Protein AF-0000000070388409 (afdb_homodimer)

Solvent-accessible surface area (backbone atoms only — not comparable to full-atom values): 14106 Å² total; per-residue (Å²): 81,29,22,35,36,37,42,38,28,17,45,63,49,96,87,46,61,57,47,50,51,48,51,53,49,52,53,49,48,57,32,47,74,70,74,23,45,79,76,45,75,42,42,68,38,73,64,35,64,47,76,56,76,42,76,43,96,93,39,77,40,56,50,20,26,32,33,37,38,29,33,29,37,50,66,70,56,50,51,48,47,51,52,52,51,70,68,35,86,43,47,64,49,72,50,71,45,61,76,37,74,42,54,83,61,68,73,60,79,66,58,54,72,64,68,62,70,73,60,73,65,78,74,80,78,122,81,29,23,34,37,38,40,38,29,18,46,62,50,96,86,48,61,59,46,52,51,48,52,53,48,52,52,50,48,57,34,47,76,71,74,23,46,80,75,45,72,42,45,67,38,73,63,35,65,47,76,55,76,43,76,43,96,93,38,78,39,58,49,20,27,33,34,37,39,31,33,28,38,49,64,70,56,50,52,49,48,52,51,52,51,70,70,35,87,44,47,64,49,74,50,70,45,59,74,37,75,41,55,84,61,68,75,60,76,66,59,55,72,65,71,62,61,75,72,64,59,67,76,76,78,123

pLDDT: mean 85.62, std 23.2, range [22.22, 98.75]

Secondary structure (DSSP, 8-state):
--EEEEEEEEPP-SS-SHHHHHHHHHHHHHHHHTT-EEEEEEEEEEEEEEEEEEEETTEEEEEEEEEEEEEE--HHHHHHHHHHHHH-TTEEEEEEEEEESSGGGGGS-------GGGS-------/--EEEEEEEEPP-SS-SHHHHHHHHHHHHHHHHTT-EEEEEEEEEEEEEEEEEEEETTEEEEEEEEEEEEEE--HHHHHHHHHHHHH-TTEEEEEEEEEESSGGGGGS-------THHHH------

Structure (mmCIF, N/CA/C/O backbone):
data_AF-0000000070388409-model_v1
#
loop_
_entity.id
_entity.type
_entity.pdbx_description
1 polymer 'Ribosomal protein S6'
#
loop_
_atom_site.group_PDB
_atom_site.id
_atom_site.type_symbol
_atom_site.label_atom_id
_atom_site.label_alt_id
_atom_site.label_comp_id
_atom_site.label_asym_id
_atom_site.label_entity_id
_atom_site.label_seq_id
_atom_site.pdbx_PDB_ins_code
_atom_site.Cartn_x
_atom_site.Cartn_y
_atom_site.Cartn_z
_atom_site.occupancy
_atom_site.B_iso_or_equiv
_atom_site.auth_seq_id
_atom_site.auth_comp_id
_atom_site.auth_asym_id
_atom_site.auth_atom_id
_atom_site.pdbx_PDB_model_num
ATOM 1 N N . MET A 1 1 ? -19.547 -7.16 -7.043 1 92.94 1 MET A N 1
ATOM 2 C CA . MET A 1 1 ? -18.312 -7.523 -6.363 1 92.94 1 MET A CA 1
ATOM 3 C C . MET A 1 1 ? -17.375 -6.324 -6.27 1 92.94 1 MET A C 1
ATOM 5 O O . MET A 1 1 ? -17.156 -5.617 -7.254 1 92.94 1 MET A O 1
ATOM 9 N N . PRO A 1 2 ? -16.781 -6.113 -5.113 1 96.25 2 PRO A N 1
ATOM 10 C CA . PRO A 1 2 ? -15.914 -4.945 -4.98 1 96.25 2 PRO A CA 1
ATOM 11 C C . PRO A 1 2 ? -14.625 -5.078 -5.781 1 96.25 2 PRO A C 1
ATOM 13 O O . PRO A 1 2 ? -14.203 -6.191 -6.098 1 96.25 2 PRO A O 1
ATOM 16 N N . LEU A 1 3 ? -14.133 -3.955 -6.18 1 96.75 3 LEU A N 1
ATOM 17 C CA . LEU A 1 3 ? -12.852 -3.875 -6.867 1 96.75 3 LEU A CA 1
ATOM 18 C C . LEU A 1 3 ? -11.719 -3.627 -5.879 1 96.75 3 LEU A C 1
ATOM 20 O O . LEU A 1 3 ? -11.758 -2.664 -5.109 1 96.75 3 LEU A O 1
ATOM 24 N N . TYR A 1 4 ? -10.688 -4.512 -5.918 1 97.38 4 TYR A N 1
ATOM 25 C CA . TYR A 1 4 ? -9.539 -4.414 -5.023 1 97.38 4 TYR A CA 1
ATOM 26 C C . TYR A 1 4 ? -8.242 -4.258 -5.816 1 97.38 4 TYR A C 1
ATOM 28 O O . TYR A 1 4 ? -8.156 -4.688 -6.969 1 97.38 4 TYR A O 1
ATOM 36 N N . GLU A 1 5 ? -7.293 -3.662 -5.152 1 97.19 5 GLU A N 1
ATOM 37 C CA . GLU A 1 5 ? -5.918 -3.602 -5.648 1 97.19 5 GLU A CA 1
ATOM 38 C C . GLU A 1 5 ? -4.934 -4.137 -4.613 1 97.19 5 GLU A C 1
ATOM 40 O O . GLU A 1 5 ? -4.848 -3.613 -3.5 1 97.19 5 GLU A O 1
ATOM 45 N N . LEU A 1 6 ? -4.238 -5.145 -5.039 1 98.38 6 LEU A N 1
ATOM 46 C CA . LEU A 1 6 ? -3.215 -5.777 -4.215 1 98.38 6 LEU A CA 1
ATOM 47 C C . LEU A 1 6 ? -1.831 -5.234 -4.559 1 98.38 6 LEU A C 1
ATOM 49 O O . LEU A 1 6 ? -1.456 -5.172 -5.73 1 98.38 6 LEU A O 1
ATOM 53 N N . PHE A 1 7 ? -1.127 -4.766 -3.576 1 97.56 7 PHE A N 1
ATOM 54 C CA . PHE A 1 7 ? 0.31 -4.527 -3.637 1 97.56 7 PHE A CA 1
ATOM 55 C C . PHE A 1 7 ? 1.07 -5.594 -2.857 1 97.56 7 PHE A C 1
ATOM 57 O O . PHE A 1 7 ? 0.765 -5.855 -1.692 1 97.56 7 PHE A O 1
ATOM 64 N N . CYS A 1 8 ? 2.025 -6.215 -3.543 1 98.75 8 CYS A N 1
ATOM 65 C CA . CYS A 1 8 ? 2.676 -7.352 -2.904 1 98.75 8 CYS A CA 1
ATOM 66 C C . CYS A 1 8 ? 4.168 -7.375 -3.221 1 98.75 8 CYS A C 1
ATOM 68 O O . CYS A 1 8 ? 4.578 -6.992 -4.316 1 98.75 8 CYS A O 1
ATOM 70 N N . ILE A 1 9 ? 4.945 -7.77 -2.25 1 98.56 9 ILE A N 1
ATOM 71 C CA . ILE A 1 9 ? 6.383 -7.961 -2.381 1 98.56 9 ILE A CA 1
ATOM 72 C C . ILE A 1 9 ? 6.734 -9.43 -2.156 1 98.56 9 ILE A C 1
ATOM 74 O O . ILE A 1 9 ? 6.441 -9.984 -1.097 1 98.56 9 ILE A O 1
ATOM 78 N N . ALA A 1 10 ? 7.328 -10.023 -3.178 1 98.75 10 ALA A N 1
ATOM 79 C CA . ALA A 1 10 ? 7.77 -11.422 -3.107 1 98.75 10 ALA A CA 1
ATOM 80 C C . ALA A 1 10 ? 9.258 -11.508 -2.787 1 98.75 10 ALA A C 1
ATOM 82 O O . ALA A 1 10 ? 10.031 -10.625 -3.162 1 98.75 10 ALA A O 1
ATOM 83 N N . VAL A 1 11 ? 9.594 -12.602 -2.117 1 98.56 11 VAL A N 1
ATOM 84 C CA . VAL A 1 11 ? 11.008 -12.906 -1.925 1 98.56 11 VAL A CA 1
ATOM 85 C C . VAL A 1 11 ? 11.695 -13.055 -3.281 1 98.56 11 VAL A C 1
ATOM 87 O O . VAL A 1 11 ? 11.227 -13.812 -4.137 1 98.56 11 VAL A O 1
ATOM 90 N N . HIS A 1 12 ? 12.797 -12.352 -3.424 1 97.88 12 HIS A N 1
ATOM 91 C CA . HIS A 1 12 ? 13.523 -12.406 -4.688 1 97.88 12 HIS A CA 1
ATOM 92 C C . HIS A 1 12 ? 14.32 -13.695 -4.812 1 97.88 12 HIS A C 1
ATOM 94 O O . HIS A 1 12 ? 15.016 -14.094 -3.875 1 97.88 12 HIS A O 1
ATOM 100 N N . ASN A 1 13 ? 14.117 -14.312 -5.852 1 96.31 13 ASN A N 1
ATOM 101 C CA . ASN A 1 13 ? 14.953 -15.445 -6.258 1 96.31 13 ASN A CA 1
ATOM 102 C C . ASN A 1 13 ? 15.852 -15.078 -7.434 1 96.31 13 ASN A C 1
ATOM 104 O O . ASN A 1 13 ? 15.367 -14.797 -8.531 1 96.31 13 ASN A O 1
ATOM 108 N N . PRO A 1 14 ? 17.172 -15.117 -7.273 1 94.38 14 PRO A N 1
ATOM 109 C CA . PRO A 1 14 ? 18.078 -14.656 -8.312 1 94.38 14 PRO A CA 1
ATOM 110 C C . PRO A 1 14 ? 18.094 -15.562 -9.539 1 94.38 14 PRO A C 1
ATOM 112 O O . PRO A 1 14 ? 18.516 -15.148 -10.617 1 94.38 14 PRO A O 1
ATOM 115 N N . VAL A 1 15 ? 17.609 -16.766 -9.445 1 93.75 15 VAL A N 1
ATOM 116 C CA . VAL A 1 15 ? 17.766 -17.734 -10.523 1 93.75 15 VAL A CA 1
ATOM 117 C C . VAL A 1 15 ? 16.469 -17.812 -11.344 1 93.75 15 VAL A C 1
ATOM 119 O O . VAL A 1 15 ? 16.5 -18.109 -12.539 1 93.75 15 VAL A O 1
ATOM 122 N N . SER A 1 16 ? 15.32 -17.5 -10.68 1 90.62 16 SER A N 1
ATOM 123 C CA . SER A 1 16 ? 14.055 -17.656 -11.391 1 90.62 16 SER A CA 1
ATOM 124 C C . SER A 1 16 ? 12.984 -16.734 -10.797 1 90.62 16 SER A C 1
ATOM 126 O O . SER A 1 16 ? 13.156 -16.188 -9.711 1 90.62 16 SER A O 1
ATOM 128 N N . SER A 1 17 ? 11.953 -16.609 -11.492 1 92.88 17 SER A N 1
ATOM 129 C CA . SER A 1 17 ? 10.812 -15.836 -11.023 1 92.88 17 SER A CA 1
ATOM 130 C C . SER A 1 17 ? 9.766 -16.719 -10.367 1 92.88 17 SER A C 1
ATOM 132 O O . SER A 1 17 ? 8.57 -16.391 -10.367 1 92.88 17 SER A O 1
ATOM 134 N N . VAL A 1 18 ? 10.164 -17.781 -9.914 1 94.69 18 VAL A N 1
ATOM 135 C CA . VAL A 1 18 ? 9.258 -18.812 -9.43 1 94.69 18 VAL A CA 1
ATOM 136 C C . VAL A 1 18 ? 8.398 -18.266 -8.297 1 94.69 18 VAL A C 1
ATOM 138 O O . VAL A 1 18 ? 7.199 -18.531 -8.227 1 94.69 18 VAL A O 1
ATOM 141 N N . ASN A 1 19 ? 8.984 -17.562 -7.32 1 96.25 19 ASN A N 1
ATOM 142 C CA . ASN A 1 19 ? 8.25 -17.016 -6.184 1 96.25 19 ASN A CA 1
ATOM 143 C C . ASN A 1 19 ? 7.148 -16.062 -6.629 1 96.25 19 ASN A C 1
ATOM 145 O O . ASN A 1 19 ? 5.98 -16.234 -6.273 1 96.25 19 ASN A O 1
ATOM 149 N N . LEU A 1 20 ? 7.531 -15.039 -7.438 1 96.88 20 LEU A N 1
ATOM 150 C CA . LEU A 1 20 ? 6.594 -14.047 -7.945 1 96.88 20 LEU A CA 1
ATOM 151 C C . LEU A 1 20 ? 5.48 -14.711 -8.75 1 96.88 20 LEU A C 1
ATOM 153 O O . LEU A 1 20 ? 4.297 -14.461 -8.5 1 96.88 20 LEU A O 1
ATOM 157 N N . ARG A 1 21 ? 5.875 -15.602 -9.648 1 96.94 21 ARG A N 1
ATOM 158 C CA . ARG A 1 21 ? 4.902 -16.281 -10.492 1 96.94 21 ARG A CA 1
ATOM 159 C C . ARG A 1 21 ? 3.969 -17.156 -9.656 1 96.94 21 ARG A C 1
ATOM 161 O O . ARG A 1 21 ? 2.771 -17.234 -9.938 1 96.94 21 ARG A O 1
ATOM 168 N N . GLY A 1 22 ? 4.547 -17.781 -8.734 1 98 22 GLY A N 1
ATOM 169 C CA . GLY A 1 22 ? 3.742 -18.625 -7.859 1 98 22 GLY A CA 1
ATOM 170 C C . GLY A 1 22 ? 2.654 -17.859 -7.129 1 98 22 GLY A C 1
ATOM 171 O O . GLY A 1 22 ? 1.498 -18.281 -7.102 1 98 22 GLY A O 1
ATOM 172 N N . ILE A 1 23 ? 2.971 -16.75 -6.559 1 98.5 23 ILE A N 1
ATOM 173 C CA . ILE A 1 23 ? 2.025 -15.914 -5.816 1 98.5 23 ILE A CA 1
ATOM 174 C C . ILE A 1 23 ? 0.931 -15.414 -6.754 1 98.5 23 ILE A C 1
ATOM 176 O O . ILE A 1 23 ? -0.258 -15.508 -6.438 1 98.5 23 ILE A O 1
ATOM 180 N N . VAL A 1 24 ? 1.359 -14.906 -7.883 1 98.25 24 VAL A N 1
ATOM 181 C CA . VAL A 1 24 ? 0.421 -14.375 -8.867 1 98.25 24 VAL A CA 1
ATOM 182 C C . VAL A 1 24 ? -0.564 -15.461 -9.281 1 98.25 24 VAL A C 1
ATOM 184 O O . VAL A 1 24 ? -1.772 -15.227 -9.352 1 98.25 24 VAL A O 1
ATOM 187 N N . ASN A 1 25 ? 0.005 -16.641 -9.523 1 97.94 25 ASN A N 1
ATOM 188 C CA . ASN A 1 25 ? -0.827 -17.75 -9.969 1 97.94 25 ASN A CA 1
ATOM 189 C C . ASN A 1 25 ? -1.82 -18.188 -8.891 1 97.94 25 ASN A C 1
ATOM 191 O O . ASN A 1 25 ? -2.99 -18.438 -9.188 1 97.94 25 ASN A O 1
ATOM 195 N N . ILE A 1 26 ? -1.381 -18.219 -7.707 1 98.38 26 ILE A N 1
ATOM 196 C CA . ILE A 1 26 ? -2.232 -18.672 -6.617 1 98.38 26 ILE A CA 1
ATOM 197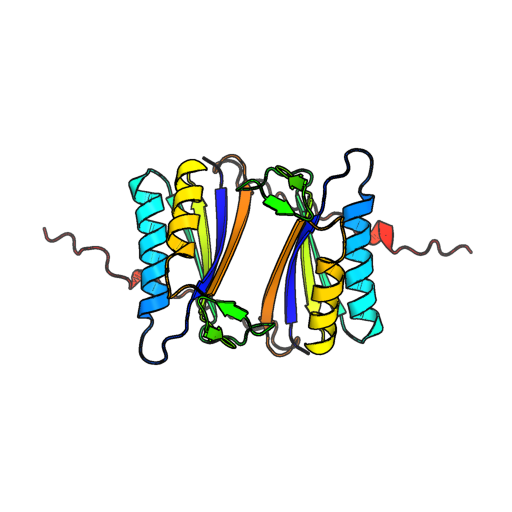 C C . ILE A 1 26 ? -3.373 -17.688 -6.395 1 98.38 26 ILE A C 1
ATOM 199 O O . ILE A 1 26 ? -4.535 -18.078 -6.285 1 98.38 26 ILE A O 1
ATOM 203 N N . VAL A 1 27 ? -3.105 -16.406 -6.344 1 98.62 27 VAL A N 1
ATOM 204 C CA . VAL A 1 27 ? -4.129 -15.383 -6.129 1 98.62 27 VAL A CA 1
ATOM 205 C C . VAL A 1 27 ? -5.094 -15.359 -7.312 1 98.62 27 VAL A C 1
ATOM 207 O O . VAL A 1 27 ? -6.312 -15.344 -7.129 1 98.62 27 VAL A O 1
ATOM 210 N N . SER A 1 28 ? -4.52 -15.453 -8.508 1 98.56 28 SER A N 1
ATOM 211 C CA . SER A 1 28 ? -5.352 -15.438 -9.711 1 98.56 28 SER A CA 1
ATOM 212 C C . SER A 1 28 ? -6.309 -16.625 -9.727 1 98.56 28 SER A C 1
ATOM 214 O O . SER A 1 28 ? -7.484 -16.484 -10.07 1 98.56 28 SER A O 1
ATOM 216 N N . THR A 1 29 ? -5.777 -17.734 -9.445 1 98.44 29 THR A N 1
ATOM 217 C CA . THR A 1 29 ? -6.582 -18.953 -9.43 1 98.44 29 THR A CA 1
ATOM 218 C C . THR A 1 29 ? -7.715 -18.828 -8.414 1 98.44 29 THR A C 1
ATOM 220 O O . THR A 1 29 ? -8.859 -19.172 -8.719 1 98.44 29 THR A O 1
ATOM 223 N N . GLN A 1 30 ? -7.395 -18.344 -7.199 1 98.5 30 GLN A N 1
ATOM 224 C CA . GLN A 1 30 ? -8.414 -18.188 -6.168 1 98.5 30 GLN A CA 1
ATOM 225 C C . GLN A 1 30 ? -9.5 -17.219 -6.621 1 98.5 30 GLN A C 1
ATOM 227 O O . GLN A 1 30 ? -10.688 -17.453 -6.379 1 98.5 30 GLN A O 1
ATOM 232 N N . VAL A 1 31 ? -9.141 -16.141 -7.27 1 98.31 31 VAL A N 1
ATOM 233 C CA . VAL A 1 31 ? -10.086 -15.156 -7.777 1 98.31 31 VAL A CA 1
ATOM 234 C C . VAL A 1 31 ? -10.969 -15.789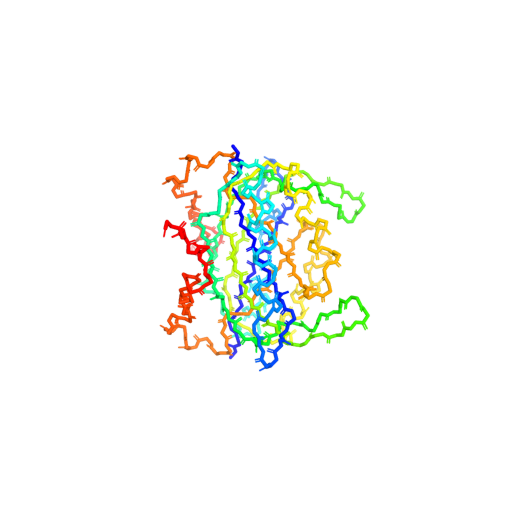 -8.844 1 98.31 31 VAL A C 1
ATOM 236 O O . VAL A 1 31 ? -12.203 -15.727 -8.766 1 98.31 31 VAL A O 1
ATOM 239 N N . HIS A 1 32 ? -10.375 -16.5 -9.766 1 97.88 32 HIS A N 1
ATOM 240 C CA . HIS A 1 32 ? -11.078 -17.062 -10.914 1 97.88 32 HIS A CA 1
ATOM 241 C C . HIS A 1 32 ? -12 -18.203 -10.484 1 97.88 32 HIS A C 1
ATOM 243 O O . HIS A 1 32 ? -13.141 -18.281 -10.938 1 97.88 32 HIS A O 1
ATOM 249 N N . GLN A 1 33 ? -11.531 -18.969 -9.617 1 97.75 33 GLN A N 1
ATOM 250 C CA . GLN A 1 33 ? -12.281 -20.156 -9.203 1 97.75 33 GLN A CA 1
ATOM 251 C C . GLN A 1 33 ? -13.555 -19.766 -8.453 1 97.75 33 GLN A C 1
ATOM 253 O O . GLN A 1 33 ? -14.469 -20.578 -8.305 1 97.75 33 GLN A O 1
ATOM 258 N N . THR A 1 34 ? -13.625 -18.594 -7.984 1 96.81 34 THR A N 1
ATOM 259 C CA . THR A 1 34 ? -14.781 -18.188 -7.188 1 96.81 34 THR A CA 1
ATOM 260 C C . THR A 1 34 ? -15.602 -17.141 -7.926 1 96.81 34 THR A C 1
ATOM 262 O O . THR A 1 34 ? -16.391 -16.422 -7.309 1 96.81 34 THR A O 1
ATOM 265 N N . GLY A 1 35 ? -15.352 -16.984 -9.234 1 96.19 35 GLY A N 1
ATOM 266 C CA . GLY A 1 35 ? -16.172 -16.156 -10.094 1 96.19 35 GLY A CA 1
ATOM 267 C C . GLY A 1 35 ? -15.68 -14.727 -10.203 1 96.19 35 GLY A C 1
ATOM 268 O O . GLY A 1 35 ? -16.328 -13.883 -10.812 1 96.19 35 GLY A O 1
ATOM 269 N N . GLY A 1 36 ? -14.57 -14.43 -9.555 1 97.56 36 GLY A N 1
ATOM 270 C CA . GLY A 1 36 ? -13.961 -13.117 -9.688 1 97.56 36 GLY A CA 1
ATOM 271 C C . GLY A 1 36 ? -13.195 -12.945 -10.992 1 97.56 36 GLY A C 1
ATOM 272 O O . GLY A 1 36 ? -13.117 -13.875 -11.797 1 97.56 36 GLY A O 1
ATOM 273 N N . VAL A 1 37 ? -12.711 -11.688 -11.211 1 97.81 37 VAL A N 1
ATOM 274 C CA . VAL A 1 37 ? -12 -11.375 -12.445 1 97.81 37 VAL A CA 1
ATOM 275 C C . VAL A 1 37 ? -10.742 -10.57 -12.125 1 97.81 37 VAL A C 1
ATOM 277 O O . VAL A 1 37 ? -10.805 -9.562 -11.414 1 97.81 37 VAL A O 1
ATOM 280 N N . VAL A 1 38 ? -9.648 -11.062 -12.617 1 97.94 38 VAL A N 1
ATOM 281 C CA . VAL A 1 38 ? -8.422 -10.273 -12.57 1 97.94 38 VAL A CA 1
ATOM 282 C C . VAL A 1 38 ? -8.422 -9.258 -13.711 1 97.94 38 VAL A C 1
ATOM 284 O O . VAL A 1 38 ? -8.57 -9.625 -14.883 1 97.94 38 VAL A O 1
ATOM 287 N N . ARG A 1 39 ? -8.234 -8.031 -13.398 1 97.06 39 ARG A N 1
ATOM 288 C CA . ARG A 1 39 ? -8.406 -6.961 -14.375 1 97.06 39 ARG A CA 1
ATOM 289 C C . ARG A 1 39 ? -7.062 -6.395 -14.812 1 97.06 39 ARG A C 1
ATOM 291 O O . ARG A 1 39 ? -6.926 -5.898 -15.938 1 97.06 39 ARG A O 1
ATOM 298 N N . ASP A 1 40 ? -6.1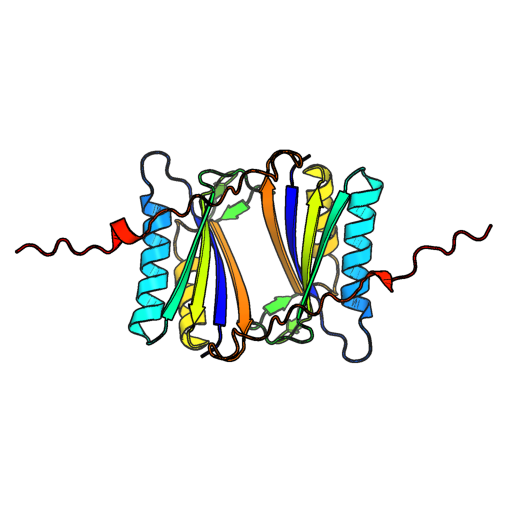29 -6.43 -13.867 1 96.94 40 ASP A N 1
ATOM 299 C CA . ASP A 1 40 ? -4.812 -5.879 -14.18 1 96.94 40 ASP A CA 1
ATOM 300 C C . ASP A 1 40 ? -3.725 -6.562 -13.359 1 96.94 40 ASP A C 1
ATOM 302 O O . ASP A 1 40 ? -3.98 -7.035 -12.25 1 96.94 40 ASP A O 1
ATOM 306 N N . LEU A 1 41 ? -2.586 -6.668 -13.922 1 97.19 41 LEU A N 1
ATOM 307 C CA . LEU A 1 41 ? -1.379 -7.191 -13.289 1 97.19 41 LEU A CA 1
ATOM 308 C C . LEU A 1 41 ? -0.148 -6.414 -13.742 1 97.19 41 LEU A C 1
ATOM 310 O O . LEU A 1 41 ? 0.12 -6.316 -14.945 1 97.19 41 LEU A O 1
ATOM 314 N N . LYS A 1 42 ? 0.605 -5.855 -12.789 1 95.44 42 LYS A N 1
ATOM 315 C CA . LYS A 1 42 ? 1.782 -5.059 -13.133 1 95.44 42 LYS A CA 1
ATOM 316 C C . LYS A 1 42 ? 2.996 -5.5 -12.32 1 95.44 42 LYS A C 1
ATOM 318 O O . LYS A 1 42 ? 2.898 -5.703 -11.109 1 95.44 42 LYS A O 1
ATOM 323 N N . ASN A 1 43 ? 4.078 -5.672 -13.062 1 93.81 43 ASN A N 1
ATOM 324 C CA . ASN A 1 43 ? 5.375 -5.773 -12.398 1 93.81 43 ASN A CA 1
ATOM 325 C C . ASN A 1 43 ? 5.926 -4.398 -12.031 1 93.81 43 ASN A C 1
ATOM 327 O O . ASN A 1 43 ? 6.227 -3.592 -12.914 1 93.81 43 ASN A O 1
ATOM 331 N N . LEU A 1 44 ? 6.078 -4.145 -10.773 1 93.56 44 LEU A N 1
ATOM 332 C CA . LEU A 1 44 ? 6.496 -2.816 -10.336 1 93.56 44 LEU A CA 1
ATOM 333 C C . LEU A 1 44 ? 8.016 -2.742 -10.203 1 93.56 44 LEU A C 1
ATOM 335 O O . LEU A 1 44 ? 8.57 -1.657 -10.023 1 93.56 44 LEU A O 1
ATOM 339 N N . GLY A 1 45 ? 8.688 -3.896 -10.164 1 93.25 45 GLY A N 1
ATOM 340 C CA . GLY A 1 45 ? 10.141 -3.939 -10.078 1 93.25 45 GLY A CA 1
ATOM 341 C C . GLY A 1 45 ? 10.664 -5.23 -9.484 1 93.25 45 GLY A C 1
ATOM 342 O O . GLY A 1 45 ? 10.062 -5.781 -8.562 1 93.25 45 GLY A O 1
ATOM 343 N N . ILE A 1 46 ? 11.859 -5.637 -10.023 1 94.56 46 ILE A N 1
ATOM 344 C CA . ILE A 1 46 ? 12.508 -6.867 -9.586 1 94.56 46 ILE A CA 1
ATOM 345 C C . ILE A 1 46 ? 13.711 -6.535 -8.703 1 94.56 46 ILE A C 1
ATOM 347 O O . ILE A 1 46 ? 14.477 -5.617 -9.008 1 94.56 46 ILE A O 1
ATOM 351 N N . ASN A 1 47 ? 13.82 -7.242 -7.613 1 96.19 47 ASN A N 1
ATOM 352 C CA . ASN A 1 47 ? 14.938 -7.121 -6.68 1 96.19 47 ASN A CA 1
ATOM 353 C C . ASN A 1 47 ? 15.141 -5.676 -6.238 1 96.19 47 ASN A C 1
ATOM 355 O O . ASN A 1 47 ? 16.281 -5.188 -6.207 1 96.19 47 ASN A O 1
ATOM 359 N N . MET A 1 48 ? 14.031 -5.031 -5.996 1 95.38 48 MET A N 1
ATOM 360 C CA . MET A 1 48 ? 14.094 -3.631 -5.586 1 95.38 48 MET A CA 1
ATOM 361 C C . MET A 1 48 ? 14.406 -3.516 -4.098 1 95.38 48 MET A C 1
ATOM 363 O O . MET A 1 48 ? 13.914 -4.305 -3.291 1 95.38 48 MET A O 1
ATOM 367 N N . THR A 1 49 ? 15.219 -2.514 -3.764 1 95.06 49 THR A N 1
ATOM 368 C CA . THR A 1 49 ? 15.516 -2.256 -2.359 1 95.06 49 THR A CA 1
ATOM 369 C C . THR A 1 49 ? 14.273 -1.778 -1.616 1 95.06 49 THR A C 1
ATOM 371 O O . THR A 1 49 ? 13.531 -0.933 -2.119 1 95.06 49 THR A O 1
ATOM 374 N N . LEU A 1 50 ? 14.023 -2.311 -0.5 1 96.88 50 LEU A N 1
ATOM 375 C CA . LEU A 1 50 ? 12.891 -1.918 0.326 1 96.88 50 LEU A CA 1
ATOM 376 C C . LEU A 1 50 ? 13.172 -0.608 1.055 1 96.88 50 LEU A C 1
ATOM 378 O O . LEU A 1 50 ? 14.328 -0.299 1.356 1 96.88 50 LEU A O 1
ATOM 382 N N . PRO A 1 51 ? 12.086 0.219 1.31 1 94.81 51 PRO A N 1
ATOM 383 C CA . PRO A 1 51 ? 12.305 1.458 2.057 1 94.81 51 PRO A CA 1
ATOM 384 C C . PRO A 1 51 ? 12.914 1.212 3.438 1 94.81 51 PRO A C 1
ATOM 386 O O . PRO A 1 51 ? 13.711 2.023 3.918 1 94.81 51 PRO A O 1
ATOM 389 N N . GLN A 1 52 ? 12.539 0.105 4.047 1 93.12 52 GLN A N 1
ATOM 390 C CA . GLN A 1 52 ? 13.109 -0.389 5.297 1 93.12 52 GLN A CA 1
ATOM 391 C C . GLN A 1 52 ? 13.18 -1.914 5.305 1 93.12 52 GLN A C 1
ATOM 393 O O . GLN A 1 52 ? 12.375 -2.58 4.645 1 93.12 52 GLN A O 1
ATOM 398 N N . ARG A 1 53 ? 14.211 -2.303 6.121 1 94.75 53 ARG A N 1
ATOM 399 C CA . ARG A 1 53 ? 14.281 -3.754 6.254 1 94.75 53 ARG A CA 1
ATOM 400 C C . ARG A 1 53 ? 13 -4.312 6.859 1 94.75 53 ARG A C 1
ATOM 402 O O . ARG A 1 53 ? 12.453 -3.736 7.801 1 94.75 53 ARG A O 1
ATOM 409 N N . ILE A 1 54 ? 12.578 -5.465 6.348 1 97.06 54 ILE A N 1
ATOM 410 C CA . ILE A 1 54 ? 11.352 -6.086 6.824 1 97.06 54 ILE A CA 1
ATOM 411 C C . ILE A 1 54 ? 11.648 -7.484 7.355 1 97.06 54 ILE A C 1
ATOM 413 O O . ILE A 1 54 ? 12.344 -8.266 6.707 1 97.06 54 ILE A O 1
ATOM 417 N N . ARG A 1 55 ? 11.164 -7.703 8.547 1 97.5 55 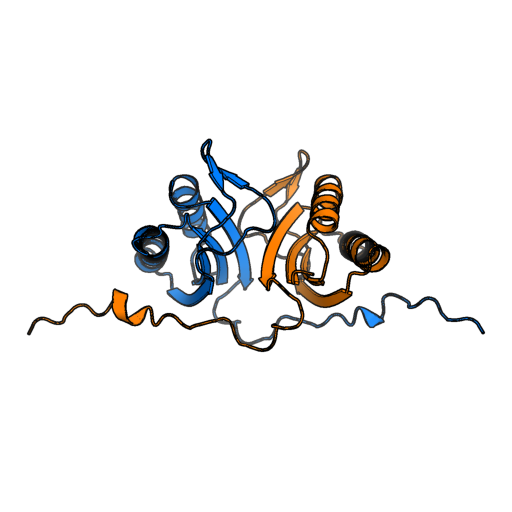ARG A N 1
ATOM 418 C CA . ARG A 1 55 ? 11.273 -9.047 9.094 1 97.5 55 ARG A CA 1
ATOM 419 C C . ARG A 1 55 ? 10.016 -9.859 8.812 1 97.5 55 ARG A C 1
ATOM 421 O O . ARG A 1 55 ? 8.906 -9.422 9.117 1 97.5 55 ARG A O 1
ATOM 428 N N . ARG A 1 56 ? 10.156 -10.992 8.258 1 97.75 56 ARG A N 1
ATOM 429 C CA . ARG A 1 56 ? 9.062 -11.906 7.945 1 97.75 56 ARG A CA 1
ATOM 430 C C . ARG A 1 56 ? 9.477 -13.359 8.148 1 97.75 56 ARG A C 1
ATOM 432 O O . ARG A 1 56 ? 10.516 -13.789 7.633 1 97.75 56 ARG A O 1
ATOM 439 N N . MET A 1 57 ? 8.656 -14.062 8.945 1 96.5 57 MET A N 1
ATOM 440 C CA . MET A 1 57 ? 8.875 -15.477 9.242 1 96.5 57 MET A CA 1
ATOM 441 C C . MET A 1 57 ? 10.32 -15.727 9.656 1 96.5 57 MET A C 1
ATOM 443 O O . MET A 1 57 ? 10.992 -16.594 9.102 1 96.5 57 MET A O 1
ATOM 447 N N . ARG A 1 58 ? 10.844 -14.906 10.539 1 95.69 58 ARG A N 1
ATOM 448 C CA . ARG A 1 58 ? 12.125 -15.016 11.227 1 95.69 58 ARG A CA 1
ATOM 449 C C . ARG A 1 58 ? 13.281 -14.711 10.281 1 95.69 58 ARG A C 1
ATOM 451 O O . ARG A 1 58 ? 14.406 -15.156 10.5 1 95.69 58 ARG A O 1
ATOM 458 N N . GLN A 1 59 ? 13.031 -14.141 9.188 1 97.81 59 GLN A N 1
ATOM 459 C CA . GLN A 1 59 ? 14.055 -13.703 8.242 1 97.81 59 GLN A CA 1
ATOM 460 C C . GLN A 1 59 ? 13.898 -12.219 7.922 1 97.81 59 GLN A C 1
ATOM 462 O O . GLN A 1 59 ? 12.789 -11.695 7.898 1 97.81 59 GLN A O 1
ATOM 467 N N . TYR A 1 60 ? 15.102 -11.625 7.645 1 98.06 60 TYR A N 1
ATOM 468 C CA . TYR A 1 60 ? 15.094 -10.219 7.25 1 98.06 60 TYR A CA 1
ATOM 469 C C . TYR A 1 60 ? 15.312 -10.07 5.75 1 98.06 60 TYR A C 1
ATOM 471 O O . TYR A 1 60 ? 16.141 -10.781 5.164 1 98.06 60 TYR A O 1
ATOM 479 N N . TYR A 1 61 ? 14.609 -9.156 5.203 1 98.25 61 TYR A N 1
ATOM 480 C CA . TYR A 1 61 ? 14.711 -8.875 3.773 1 98.25 61 TYR A CA 1
ATOM 481 C C . TYR A 1 61 ? 15.016 -7.406 3.525 1 98.25 61 TYR A C 1
ATOM 483 O O . TYR A 1 61 ? 14.43 -6.527 4.164 1 98.25 61 TYR A O 1
ATOM 491 N N . SER A 1 62 ? 15.953 -7.16 2.541 1 97.25 62 SER A N 1
ATOM 492 C CA . SER A 1 62 ? 16.297 -5.793 2.164 1 97.25 62 SER A CA 1
ATOM 493 C C . SER A 1 62 ? 15.875 -5.492 0.729 1 97.25 62 SER A C 1
ATOM 495 O O . SER A 1 62 ? 15.914 -4.34 0.292 1 97.25 62 SER A O 1
ATOM 497 N N . THR A 1 63 ? 15.547 -6.535 -0.021 1 97.12 63 THR A N 1
ATOM 498 C CA . THR A 1 63 ? 15.086 -6.418 -1.399 1 97.12 63 THR A CA 1
ATOM 499 C C . THR A 1 63 ? 13.891 -7.336 -1.648 1 97.12 63 THR A C 1
ATOM 501 O O . THR A 1 63 ? 13.586 -8.203 -0.829 1 97.12 63 THR A O 1
ATOM 504 N N . GLY A 1 64 ? 13.203 -7.117 -2.719 1 97.94 64 GLY A N 1
ATOM 505 C CA . GLY A 1 64 ? 12.094 -7.98 -3.107 1 97.94 64 GLY A CA 1
ATOM 506 C C . GLY A 1 64 ? 11.531 -7.652 -4.477 1 97.94 64 GLY A C 1
ATOM 507 O O . GLY A 1 64 ? 11.883 -6.629 -5.066 1 97.94 64 GLY A O 1
ATOM 508 N N . ASP A 1 65 ? 10.766 -8.531 -4.988 1 98.06 65 ASP A N 1
ATOM 509 C CA . ASP A 1 65 ? 10.055 -8.352 -6.254 1 98.06 65 ASP A CA 1
ATOM 510 C C . ASP A 1 65 ? 8.664 -7.766 -6.02 1 98.06 65 ASP A C 1
ATOM 512 O O . ASP A 1 65 ? 7.859 -8.344 -5.281 1 98.06 65 ASP A O 1
ATOM 516 N N . HIS A 1 66 ? 8.43 -6.598 -6.652 1 97.56 66 HIS A N 1
ATOM 517 C CA . HIS A 1 66 ? 7.184 -5.879 -6.402 1 97.56 66 HIS A CA 1
ATOM 518 C C . HIS A 1 66 ? 6.191 -6.078 -7.543 1 97.56 66 HIS A C 1
ATOM 520 O O . HIS A 1 66 ? 6.566 -5.996 -8.719 1 97.56 66 HIS A O 1
ATOM 526 N N . PHE A 1 67 ? 4.941 -6.301 -7.137 1 97.56 67 PHE A N 1
ATOM 527 C CA . PHE A 1 67 ? 3.91 -6.332 -8.164 1 97.56 67 PHE A CA 1
ATOM 528 C C . PHE A 1 67 ? 2.58 -5.836 -7.613 1 97.56 67 PHE A C 1
ATOM 530 O O . PHE A 1 67 ? 2.402 -5.746 -6.398 1 97.56 67 PHE A O 1
ATOM 537 N N . THR A 1 68 ? 1.669 -5.48 -8.547 1 97.88 68 THR A N 1
ATOM 538 C CA . THR A 1 68 ? 0.298 -5.129 -8.188 1 97.88 68 THR A CA 1
ATOM 539 C C . THR A 1 68 ? -0.698 -5.898 -9.055 1 97.88 68 THR A C 1
ATOM 541 O O . THR A 1 68 ? -0.394 -6.25 -10.195 1 97.88 68 THR A O 1
ATOM 544 N N . MET A 1 69 ? -1.813 -6.172 -8.508 1 98.5 69 MET A N 1
ATOM 545 C CA . MET A 1 69 ? -2.896 -6.879 -9.188 1 98.5 69 MET A CA 1
ATOM 546 C C . MET A 1 69 ? -4.246 -6.258 -8.852 1 98.5 69 MET A C 1
ATOM 548 O O . MET A 1 69 ? -4.551 -6.02 -7.68 1 98.5 69 MET A O 1
ATOM 552 N N . THR A 1 70 ? -4.977 -5.945 -9.898 1 97.88 70 THR A N 1
ATOM 553 C CA . THR A 1 70 ? -6.336 -5.449 -9.719 1 97.88 70 THR A CA 1
ATOM 554 C C . THR A 1 70 ? -7.355 -6.539 -10.039 1 97.88 70 THR A C 1
ATOM 556 O O . THR A 1 70 ? -7.254 -7.211 -11.062 1 97.88 70 THR A O 1
ATOM 559 N N . PHE A 1 71 ? -8.297 -6.727 -9.133 1 98.25 71 PHE A N 1
ATOM 560 C CA . PHE A 1 71 ? -9.266 -7.797 -9.359 1 98.25 71 PHE A CA 1
ATOM 561 C C . PHE A 1 71 ? -10.586 -7.492 -8.664 1 98.25 71 PHE A C 1
ATOM 563 O O . PHE A 1 71 ? -10.609 -6.758 -7.676 1 98.25 71 PHE A O 1
ATOM 570 N N . ASP A 1 72 ? -11.656 -8.062 -9.164 1 97.44 72 ASP A N 1
ATOM 571 C CA . ASP A 1 72 ? -12.953 -8.102 -8.492 1 97.44 72 ASP A CA 1
ATOM 572 C C . ASP A 1 72 ? -13.172 -9.438 -7.785 1 97.44 72 ASP A C 1
ATOM 574 O O . ASP A 1 72 ? -12.961 -10.5 -8.375 1 97.44 72 ASP A O 1
ATOM 578 N N . THR A 1 73 ? -13.594 -9.375 -6.578 1 97.75 73 THR A N 1
ATOM 579 C CA . THR A 1 73 ? -13.914 -10.602 -5.859 1 97.75 73 THR A CA 1
ATOM 580 C C . THR A 1 73 ? -14.758 -10.312 -4.625 1 97.75 73 THR A C 1
ATOM 582 O O . THR A 1 73 ? -14.914 -9.148 -4.234 1 97.75 73 THR A O 1
ATOM 585 N N . SER A 1 74 ? -15.328 -11.32 -4.027 1 96.56 74 SER A N 1
ATOM 586 C CA . SER A 1 74 ? -16.109 -11.148 -2.809 1 96.56 74 SER A CA 1
ATOM 587 C C . SER A 1 74 ? -15.211 -10.938 -1.596 1 96.56 74 SER A C 1
ATOM 589 O O . SER A 1 74 ? -14.07 -11.398 -1.581 1 96.56 74 SER A O 1
ATOM 591 N N . PRO A 1 75 ? -15.695 -10.273 -0.542 1 95.81 75 PRO A N 1
ATOM 592 C CA . PRO A 1 75 ? -14.914 -10.094 0.683 1 95.81 75 PRO A CA 1
ATOM 593 C C . PRO A 1 75 ? -14.484 -11.414 1.312 1 95.81 75 PRO A C 1
ATOM 595 O O . PRO A 1 75 ? -13.422 -11.5 1.928 1 95.81 75 PRO A O 1
ATOM 598 N N . ILE A 1 76 ? -15.312 -12.414 1.148 1 96.88 76 ILE A N 1
ATOM 599 C CA . ILE A 1 76 ? -15 -13.734 1.7 1 96.88 76 ILE A CA 1
ATOM 600 C C . ILE A 1 76 ? -13.758 -14.297 1.012 1 96.88 76 ILE A C 1
ATOM 602 O O . ILE A 1 76 ? -12.852 -14.812 1.673 1 96.88 76 ILE A O 1
ATOM 606 N N . VAL A 1 77 ? -13.758 -14.203 -0.293 1 97.94 77 VAL A N 1
ATOM 607 C CA . VAL A 1 77 ? -12.617 -14.703 -1.061 1 97.94 77 VAL A CA 1
ATOM 608 C C . VAL A 1 77 ? -11.383 -13.867 -0.744 1 97.94 77 VAL A C 1
ATOM 610 O O . VAL A 1 77 ? -10.273 -14.406 -0.628 1 97.94 77 VAL A O 1
ATOM 613 N N . LEU A 1 78 ? -11.539 -12.562 -0.596 1 98.25 78 LEU A N 1
ATOM 614 C CA . LEU A 1 78 ? -10.414 -11.703 -0.229 1 98.25 78 LEU A CA 1
ATOM 615 C C . LEU A 1 78 ? -9.805 -12.141 1.099 1 98.25 78 LEU A C 1
ATOM 617 O O . LEU A 1 78 ? -8.586 -12.148 1.251 1 98.25 78 LEU A O 1
ATOM 621 N N . LYS A 1 79 ? -10.656 -12.492 2.047 1 97.81 79 LYS A N 1
ATOM 622 C CA . LYS A 1 79 ? -10.164 -12.977 3.332 1 97.81 79 LYS A CA 1
ATOM 623 C C . LYS A 1 79 ? -9.297 -14.219 3.156 1 97.81 79 LYS A C 1
ATOM 625 O O . LYS A 1 79 ? -8.25 -14.344 3.799 1 97.81 79 LYS A O 1
ATOM 630 N N . ARG A 1 80 ? -9.672 -15.07 2.285 1 98.25 80 ARG A N 1
ATOM 631 C CA . ARG A 1 80 ? -8.906 -16.281 2.006 1 98.25 80 ARG A CA 1
ATOM 632 C C . ARG A 1 80 ? -7.574 -15.945 1.336 1 98.25 80 ARG A C 1
ATOM 634 O O . ARG A 1 80 ? -6.555 -16.578 1.617 1 98.25 80 ARG A O 1
ATOM 641 N N . ILE A 1 81 ? -7.637 -15.016 0.483 1 98.62 81 ILE A N 1
ATOM 642 C CA . ILE A 1 81 ? -6.418 -14.562 -0.181 1 98.62 81 ILE A CA 1
ATOM 643 C C . ILE A 1 81 ? -5.434 -14.023 0.854 1 98.62 81 ILE A C 1
ATOM 645 O O . ILE A 1 81 ? -4.242 -14.336 0.811 1 98.62 81 ILE A O 1
ATOM 649 N N . HIS A 1 82 ? -5.93 -13.234 1.787 1 98.12 82 HIS A N 1
ATOM 650 C CA . HIS A 1 82 ? -5.074 -12.75 2.869 1 98.12 82 HIS A CA 1
ATOM 651 C C . HIS A 1 82 ? -4.438 -13.906 3.627 1 98.12 82 HIS A C 1
ATOM 653 O O . HIS A 1 82 ? -3.246 -13.875 3.939 1 98.12 82 HIS A O 1
ATOM 659 N N . GLU A 1 83 ? -5.266 -14.945 3.885 1 98.31 83 GLU A N 1
ATOM 660 C CA . GLU A 1 83 ? -4.766 -16.094 4.621 1 98.31 83 GLU A CA 1
ATOM 661 C C . GLU A 1 83 ? -3.693 -16.844 3.824 1 98.31 83 GLU A C 1
ATOM 663 O O . GLU A 1 83 ? -2.689 -17.281 4.387 1 98.31 83 GLU A O 1
ATOM 668 N N . THR A 1 84 ? -3.965 -16.969 2.572 1 98.56 84 THR A N 1
ATOM 669 C CA . THR A 1 84 ? -3.012 -17.641 1.687 1 98.56 84 THR A CA 1
ATOM 670 C C . THR A 1 84 ? -1.688 -16.875 1.655 1 98.56 84 THR A C 1
ATOM 672 O O . THR A 1 84 ? -0.622 -17.469 1.817 1 98.56 84 THR A O 1
ATOM 675 N N . LEU A 1 85 ? -1.759 -15.57 1.518 1 98.56 85 LEU A N 1
ATOM 676 C CA . LEU A 1 85 ? -0.558 -14.742 1.451 1 98.56 85 LEU A CA 1
ATOM 677 C C . LEU A 1 85 ? 0.174 -14.742 2.789 1 98.56 85 LEU A C 1
ATOM 679 O O . LEU A 1 85 ? 1.406 -14.734 2.828 1 98.56 85 LEU A O 1
ATOM 683 N N . ARG A 1 86 ? -0.565 -14.773 3.854 1 98 86 ARG A N 1
ATOM 684 C CA . ARG A 1 86 ? 0.01 -14.766 5.195 1 98 86 ARG A CA 1
ATOM 685 C C . ARG A 1 86 ? 0.842 -16.016 5.441 1 98 86 ARG A C 1
ATOM 687 O O . ARG A 1 86 ? 1.885 -15.961 6.094 1 98 86 ARG A O 1
ATOM 694 N N . SER A 1 87 ? 0.386 -17.047 4.852 1 98.19 87 SER A N 1
ATOM 695 C CA . SER A 1 87 ? 1.02 -18.344 5.129 1 98.19 87 SER A CA 1
ATOM 696 C C . SER A 1 87 ? 2.102 -18.656 4.102 1 98.19 87 SER A C 1
ATOM 698 O O . SER A 1 87 ? 2.848 -19.625 4.262 1 98.19 87 SER A O 1
ATOM 700 N N . ASP A 1 88 ? 2.23 -17.953 3.076 1 98.25 88 ASP A N 1
ATOM 701 C CA . ASP A 1 88 ? 3.172 -18.234 1.996 1 98.25 88 ASP A CA 1
ATOM 702 C C . ASP A 1 88 ? 4.562 -17.703 2.332 1 98.25 88 ASP A C 1
ATOM 704 O O . ASP A 1 88 ? 4.758 -16.484 2.457 1 98.25 88 ASP A O 1
ATOM 708 N N . PRO A 1 89 ? 5.523 -18.531 2.377 1 97.88 89 PRO A N 1
ATOM 709 C CA . PRO A 1 89 ? 6.863 -18.094 2.773 1 97.88 89 PRO A CA 1
ATOM 710 C C . PRO A 1 89 ? 7.535 -17.219 1.719 1 97.88 89 PRO A C 1
ATOM 712 O O . PRO A 1 89 ? 8.547 -16.562 2 1 97.88 89 PRO A O 1
ATOM 715 N N . SER A 1 90 ? 7.012 -17.188 0.521 1 98.19 90 SER A N 1
ATOM 716 C CA . SER A 1 90 ? 7.617 -16.391 -0.542 1 98.19 90 SER A CA 1
ATOM 717 C C . SER A 1 90 ? 7.125 -14.953 -0.501 1 98.19 90 SER A C 1
ATOM 719 O O . SER A 1 90 ? 7.582 -14.109 -1.28 1 98.19 90 SER A O 1
ATOM 721 N N . VAL A 1 91 ? 6.234 -14.688 0.406 1 98.75 91 VAL A N 1
ATOM 722 C CA . VAL A 1 91 ? 5.668 -13.344 0.507 1 98.75 91 VAL A CA 1
ATOM 723 C C . VAL A 1 91 ? 6.371 -12.57 1.621 1 98.75 91 VAL A C 1
ATOM 725 O O . VAL A 1 91 ? 6.484 -13.055 2.748 1 98.75 91 VAL A O 1
ATOM 728 N N . ILE A 1 92 ? 6.812 -11.367 1.341 1 98.62 92 ILE A N 1
ATOM 729 C CA . ILE A 1 92 ? 7.441 -10.5 2.332 1 98.62 92 ILE A CA 1
ATOM 730 C C . ILE A 1 92 ? 6.391 -9.578 2.943 1 98.62 92 ILE A C 1
ATOM 732 O O . ILE A 1 92 ? 6.332 -9.414 4.164 1 98.62 92 ILE A O 1
ATOM 736 N N . LYS A 1 93 ? 5.637 -8.906 2.104 1 98.06 93 LYS A N 1
ATOM 737 C CA . LYS A 1 93 ? 4.648 -7.902 2.5 1 98.06 93 LYS A CA 1
ATOM 738 C C . LYS A 1 93 ? 3.531 -7.797 1.465 1 98.06 93 LYS A C 1
ATOM 740 O O . LYS A 1 93 ? 3.75 -8.047 0.279 1 98.06 93 LYS A O 1
ATOM 745 N N . TRP A 1 94 ? 2.287 -7.457 1.96 1 98.19 94 TRP A N 1
ATOM 746 C CA . TRP A 1 94 ? 1.212 -7.141 1.026 1 98.19 94 TRP A CA 1
ATOM 747 C C . TRP A 1 94 ? 0.207 -6.184 1.658 1 98.19 94 TRP A C 1
ATOM 749 O O . TRP A 1 94 ? 0.13 -6.074 2.885 1 98.19 94 TRP A O 1
ATOM 759 N N . THR A 1 95 ? -0.378 -5.398 0.848 1 96.44 95 THR A N 1
ATOM 760 C CA . THR A 1 95 ? -1.487 -4.535 1.237 1 96.44 95 THR A CA 1
ATOM 761 C C . THR A 1 95 ? -2.568 -4.52 0.16 1 96.44 95 THR A C 1
ATOM 763 O O . THR A 1 95 ? -2.262 -4.57 -1.033 1 96.44 95 THR A O 1
ATOM 766 N N . VAL A 1 96 ? -3.785 -4.523 0.623 1 97.62 96 VAL A N 1
ATOM 767 C CA . VAL A 1 96 ? -4.902 -4.465 -0.315 1 97.62 96 VAL A CA 1
ATOM 768 C C . VAL A 1 96 ? -5.707 -3.191 -0.079 1 97.62 96 VAL A C 1
ATOM 770 O O . VAL A 1 96 ? -6.047 -2.863 1.062 1 97.62 96 VAL A O 1
ATOM 773 N N . LEU A 1 97 ? -6.035 -2.492 -1.135 1 95 97 LEU A N 1
ATOM 774 C CA . LEU A 1 97 ? -6.902 -1.319 -1.113 1 95 97 LEU A CA 1
ATOM 775 C C . LEU A 1 97 ? -8.227 -1.613 -1.809 1 95 97 LEU A C 1
ATOM 777 O O . LEU A 1 97 ? -8.258 -2.268 -2.854 1 95 97 LEU A O 1
ATOM 781 N N . LYS A 1 98 ? -9.289 -1.214 -1.193 1 94.81 98 LYS A N 1
ATOM 782 C CA . LYS A 1 98 ? -10.578 -1.256 -1.883 1 94.81 98 LYS A CA 1
ATOM 783 C C . LYS A 1 98 ? -10.742 -0.057 -2.812 1 94.81 98 LYS A C 1
ATOM 785 O O . LYS A 1 98 ? -10.734 1.091 -2.361 1 94.81 98 LYS A O 1
ATOM 790 N N . ARG A 1 99 ? -10.969 -0.31 -4.066 1 92.5 99 ARG A N 1
ATOM 791 C CA . ARG A 1 99 ? -10.969 0.766 -5.055 1 92.5 99 ARG A CA 1
ATOM 792 C C . ARG A 1 99 ? -12.391 1.154 -5.438 1 92.5 99 ARG A C 1
ATOM 794 O O . ARG A 1 99 ? -12.641 2.293 -5.84 1 92.5 99 ARG A O 1
ATOM 801 N N . ALA A 1 100 ? -13.305 0.265 -5.367 1 91.75 100 ALA A N 1
ATOM 802 C CA . ALA A 1 100 ? -14.703 0.529 -5.691 1 91.75 100 ALA A CA 1
ATOM 803 C C . ALA A 1 100 ? -15.617 -0.515 -5.055 1 91.75 100 ALA A C 1
ATOM 805 O O . ALA A 1 100 ? -15.195 -1.641 -4.789 1 91.75 100 ALA A O 1
ATOM 806 N N . ASP A 1 101 ? -16.828 -0.174 -4.797 1 89.75 101 ASP A N 1
ATOM 807 C CA . ASP A 1 101 ? -17.812 -1.096 -4.223 1 89.75 101 ASP A CA 1
ATOM 808 C C . ASP A 1 101 ? -18.312 -2.078 -5.273 1 89.75 101 ASP A C 1
ATOM 810 O O . ASP A 1 101 ? -18.656 -3.221 -4.949 1 89.75 101 ASP A O 1
ATOM 814 N N . LYS A 1 102 ? -18.531 -1.616 -6.449 1 81 102 LYS A N 1
ATOM 815 C CA . LYS A 1 102 ? -18.922 -2.471 -7.57 1 81 102 LYS A CA 1
ATOM 816 C C . LYS A 1 102 ? -18 -2.232 -8.773 1 81 102 LYS A C 1
ATOM 818 O O . LYS A 1 102 ? -17.625 -1.096 -9.055 1 81 102 LYS A O 1
ATOM 823 N N . ALA A 1 103 ? -17.484 -3.334 -9.375 1 60.59 103 ALA A N 1
ATOM 824 C CA . ALA A 1 103 ? -16.594 -3.273 -10.531 1 60.59 103 ALA A CA 1
ATOM 825 C C . ALA A 1 103 ? -17.125 -2.301 -11.578 1 60.59 103 ALA A C 1
ATOM 827 O O . ALA A 1 103 ? -16.344 -1.643 -12.273 1 60.59 103 ALA A O 1
ATOM 828 N N . LYS A 1 104 ? -18.391 -2.244 -11.914 1 55.28 104 LYS A N 1
ATOM 829 C CA . LYS A 1 104 ? -18.938 -1.48 -13.031 1 55.28 104 LYS A CA 1
ATOM 830 C C . LYS A 1 104 ? -18.656 0.011 -12.867 1 55.28 104 LYS A C 1
ATOM 832 O O . LYS A 1 104 ? -18.797 0.78 -13.82 1 55.28 104 LYS A O 1
ATOM 837 N N . GLU A 1 105 ? -18.531 0.456 -11.766 1 51.09 105 GLU A N 1
ATOM 838 C CA . GLU A 1 105 ? -18.422 1.9 -11.594 1 51.09 105 GLU A CA 1
ATOM 839 C C . GLU A 1 1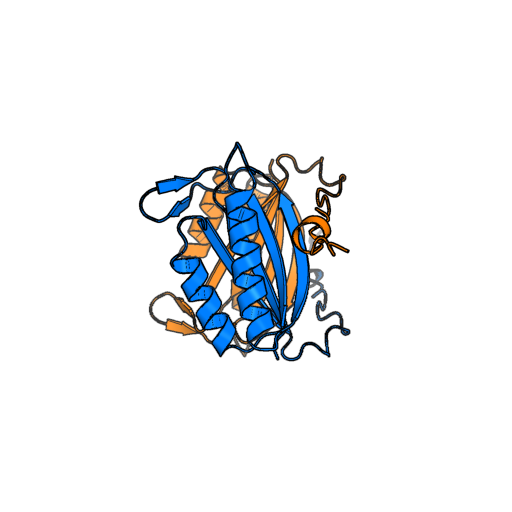05 ? -16.984 2.373 -11.852 1 51.09 105 GLU A C 1
ATOM 841 O O . GLU A 1 105 ? -16.531 3.359 -11.266 1 51.09 105 GLU A O 1
ATOM 846 N N . LEU A 1 106 ? -16.234 1.53 -12.445 1 47.16 106 LEU A N 1
ATOM 847 C CA . LEU A 1 106 ? -14.852 1.903 -12.719 1 47.16 106 LEU A CA 1
ATOM 848 C C . LEU A 1 106 ? -14.781 3.27 -13.391 1 47.16 106 LEU A C 1
ATOM 850 O O . LEU A 1 106 ? -13.695 3.832 -13.547 1 47.16 106 LEU A O 1
ATOM 854 N N . ALA A 1 107 ? -15.906 3.674 -14.055 1 40.31 107 ALA A N 1
ATOM 855 C CA . ALA A 1 107 ? -15.727 4.832 -14.93 1 40.31 107 ALA A CA 1
ATOM 856 C C . ALA A 1 107 ? -15.461 6.094 -14.117 1 40.31 107 ALA A C 1
ATOM 858 O O . ALA A 1 107 ? -15.008 7.105 -14.656 1 40.31 107 ALA A O 1
ATOM 859 N N . ALA A 1 108 ? -16.078 6.293 -12.992 1 41.84 108 ALA A N 1
ATOM 860 C CA . ALA A 1 108 ? -15.961 7.691 -12.578 1 41.84 108 ALA A CA 1
ATOM 861 C C . ALA A 1 108 ? -14.688 7.93 -11.781 1 41.84 108 ALA A C 1
ATOM 863 O O . ALA A 1 108 ? -14.32 7.121 -10.922 1 41.84 108 ALA A O 1
ATOM 864 N N . PRO A 1 109 ? -13.734 8.641 -12.375 1 38.75 109 PRO A N 1
ATOM 865 C CA . PRO A 1 109 ? -12.531 9.031 -11.648 1 38.75 109 PRO A CA 1
ATOM 866 C C . PRO A 1 109 ? -12.82 9.453 -10.203 1 38.75 109 PRO A C 1
ATOM 868 O O . PRO A 1 109 ? -13.727 10.258 -9.969 1 38.75 109 PRO A O 1
ATOM 871 N N . ARG A 1 110 ? -12.82 8.602 -9.266 1 42.31 110 ARG A N 1
ATOM 872 C CA . ARG A 1 110 ? -13.094 8.992 -7.887 1 42.31 110 ARG A CA 1
ATOM 873 C C . ARG A 1 110 ? -12.234 10.172 -7.465 1 42.31 110 ARG A C 1
ATOM 875 O O . ARG A 1 110 ? -12.172 10.516 -6.281 1 42.31 110 ARG A O 1
ATOM 882 N N . HIS A 1 111 ? -11.016 10.297 -8.102 1 40.94 111 HIS A N 1
ATOM 883 C CA . HIS A 1 111 ? -10.062 11.156 -7.41 1 40.94 111 HIS A CA 1
ATOM 884 C C . HIS A 1 111 ? -10.562 12.594 -7.352 1 40.94 111 HIS A C 1
ATOM 886 O O . HIS A 1 111 ? -10.562 13.297 -8.359 1 40.94 111 HIS A O 1
ATOM 892 N N . PRO A 1 112 ? -11.555 12.867 -6.664 1 33.97 112 PRO A N 1
ATOM 893 C CA . PRO A 1 112 ? -11.609 14.328 -6.621 1 33.97 112 PRO A CA 1
ATOM 894 C C . PRO A 1 112 ? -10.312 14.953 -6.094 1 33.97 112 PRO A C 1
ATOM 896 O O . PRO A 1 112 ? -9.719 14.438 -5.141 1 33.97 112 PRO A O 1
ATOM 899 N N . SER A 1 113 ? -9.469 15.453 -6.945 1 35.59 113 SER A N 1
ATOM 900 C CA . SER A 1 113 ? -8.32 16.25 -6.527 1 35.59 113 SER A CA 1
ATOM 901 C C . SER A 1 113 ? -8.695 17.203 -5.387 1 35.59 113 SER A C 1
ATOM 903 O O . SER A 1 113 ? -9.602 18.016 -5.523 1 35.59 113 SER A O 1
ATOM 905 N N . ILE A 1 114 ? -8.93 16.875 -4.266 1 36.94 114 ILE A N 1
ATOM 906 C CA . ILE A 1 114 ? -9.039 17.953 -3.291 1 36.94 114 ILE A CA 1
ATOM 907 C C . ILE A 1 114 ? -7.883 18.922 -3.48 1 36.94 114 ILE A C 1
ATOM 909 O O . ILE A 1 114 ? -6.719 18.516 -3.543 1 36.94 114 ILE A O 1
ATOM 913 N N . ASP A 1 115 ? -8.172 20.062 -4.07 1 35.72 115 ASP A N 1
ATOM 914 C CA . ASP A 1 115 ? -7.277 21.219 -4.078 1 35.72 115 ASP A CA 1
ATOM 915 C C . ASP A 1 115 ? -6.73 21.5 -2.682 1 35.72 115 ASP A C 1
ATOM 917 O O . ASP A 1 115 ? -7.43 22.062 -1.837 1 35.72 115 ASP A O 1
ATOM 921 N N . PHE A 1 116 ? -5.879 20.641 -2.127 1 37.06 116 PHE A N 1
ATOM 922 C CA . PHE A 1 116 ? -5.168 21.031 -0.911 1 37.06 116 PHE A CA 1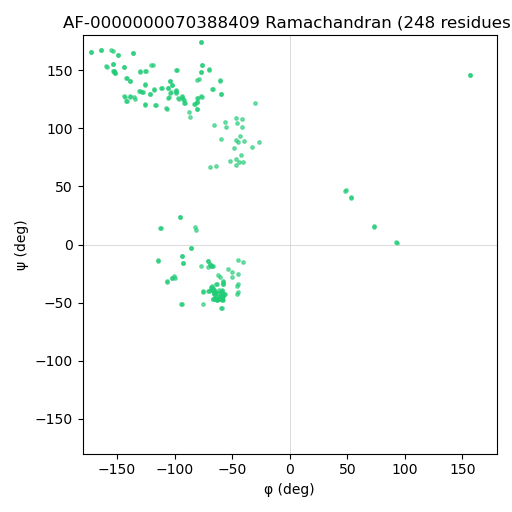
ATOM 923 C C . PHE A 1 116 ? -4.715 22.484 -0.979 1 37.06 116 PHE A C 1
ATOM 925 O O . PHE A 1 116 ? -4.004 22.953 -0.09 1 37.06 116 PHE A O 1
ATOM 932 N N . GLN A 1 117 ? -4.715 23.141 -2.154 1 37.94 117 GLN A N 1
ATOM 933 C CA . GLN A 1 117 ? -4.465 24.578 -2.143 1 37.94 117 GLN A CA 1
ATOM 934 C C . GLN A 1 117 ? -5.258 25.266 -1.035 1 37.94 117 GLN A C 1
ATOM 936 O O . GLN A 1 117 ? -4.812 26.266 -0.473 1 37.94 117 GLN A O 1
ATOM 941 N N . GLU A 1 118 ? -6.418 24.781 -0.747 1 35.19 118 GLU A N 1
ATOM 942 C CA . GLU A 1 118 ? -7.129 25.516 0.289 1 35.19 118 GLU A CA 1
ATOM 943 C C . GLU A 1 118 ? -6.48 25.312 1.656 1 35.19 118 GLU A C 1
ATOM 945 O O . GLU A 1 118 ? -6.98 25.828 2.664 1 35.19 118 GLU A O 1
ATOM 950 N N . ILE A 1 119 ? -5.711 24.359 1.895 1 36.47 119 ILE A N 1
ATOM 951 C CA . ILE A 1 119 ? -4.902 24.438 3.105 1 36.47 119 ILE A CA 1
ATOM 952 C C . ILE A 1 119 ? -3.91 25.594 2.979 1 36.47 119 ILE A C 1
ATOM 954 O O . ILE A 1 119 ? -3.129 25.656 2.025 1 36.47 119 ILE A O 1
ATOM 958 N N . GLY A 1 120 ? -4.137 26.766 3.629 1 35.19 120 GLY A N 1
ATOM 959 C CA . GLY A 1 120 ? -3.688 28.141 3.713 1 35.19 120 GLY A CA 1
ATOM 960 C C . GLY A 1 120 ? -2.176 28.281 3.686 1 35.19 120 GLY A C 1
ATOM 961 O O . GLY A 1 120 ? -1.473 27.594 4.43 1 35.19 120 GLY A O 1
ATOM 962 N N . ALA A 1 121 ? -1.446 28.5 2.496 1 36.59 121 ALA A N 1
ATOM 963 C CA . ALA A 1 121 ? -0.193 29.25 2.521 1 36.59 121 ALA A CA 1
ATOM 964 C C . ALA A 1 121 ? -0.198 30.297 3.639 1 36.59 121 ALA A C 1
ATOM 966 O O . ALA A 1 121 ? -1.212 30.953 3.875 1 36.59 121 ALA A O 1
ATOM 967 N N . PRO A 1 122 ? 0.691 30.328 4.59 1 32.31 122 PRO A N 1
ATOM 968 C CA . PRO A 1 122 ? 0.716 31.609 5.309 1 32.31 122 PRO A CA 1
ATOM 969 C C . PRO A 1 122 ? 0.595 32.812 4.379 1 32.31 122 PRO A C 1
ATOM 971 O O . PRO A 1 122 ? 0.973 32.719 3.205 1 32.31 122 PRO A O 1
ATOM 974 N N . GLU A 1 123 ? -0.47 33.562 4.285 1 30.98 123 GLU A N 1
ATOM 975 C CA . GLU A 1 123 ? -0.481 34.938 3.766 1 30.98 123 GLU A CA 1
ATOM 976 C C . GLU A 1 123 ? 0.872 35.625 3.963 1 30.98 123 GLU A C 1
ATOM 978 O O . GLU A 1 123 ? 1.389 35.656 5.082 1 30.98 123 GLU A O 1
ATOM 983 N N . SER A 1 124 ? 1.791 35.5 3.043 1 30.27 124 SER A N 1
ATOM 984 C CA . SER A 1 124 ? 2.812 36.531 3.119 1 30.27 124 SER A CA 1
ATOM 985 C C . SER A 1 124 ? 2.189 37.906 3.383 1 30.27 124 SER A C 1
ATOM 987 O O . SER A 1 124 ? 1.501 38.469 2.521 1 30.27 124 SER A O 1
ATOM 989 N N . GLN A 1 125 ? 1.76 38.281 4.574 1 25.64 125 GLN A N 1
ATOM 990 C CA . GLN A 1 125 ? 1.695 39.688 4.961 1 25.64 125 GLN A CA 1
ATOM 991 C C . GLN A 1 125 ? 3.002 40.406 4.641 1 25.64 125 GLN A C 1
ATOM 993 O O . GLN A 1 125 ? 4.043 40.125 5.23 1 25.64 125 GLN A O 1
ATOM 998 N N . TYR A 1 126 ? 3.137 40.844 3.359 1 22.22 126 TYR A N 1
ATOM 999 C CA . TYR A 1 126 ? 3.711 42.188 3.316 1 22.22 126 TYR A CA 1
ATOM 1000 C C . TYR A 1 126 ? 2.709 43.219 3.811 1 22.22 126 TYR A C 1
ATOM 1002 O O . TYR A 1 126 ? 1.497 43.031 3.67 1 22.22 126 TYR A O 1
ATOM 1010 N N . MET B 1 1 ? 18.156 11.578 -3.645 1 92.94 1 MET B N 1
ATOM 1011 C CA . MET B 1 1 ? 17.156 11.156 -2.67 1 92.94 1 MET B CA 1
ATOM 1012 C C . MET B 1 1 ? 16.125 10.234 -3.311 1 92.94 1 MET B C 1
ATOM 1014 O O . MET B 1 1 ? 15.594 10.539 -4.379 1 92.94 1 MET B O 1
ATOM 1018 N N . PRO B 1 2 ? 15.828 9.164 -2.662 1 96.12 2 PRO B N 1
ATOM 1019 C CA . PRO B 1 2 ? 14.883 8.227 -3.277 1 96.12 2 PRO B CA 1
ATOM 1020 C C . PRO B 1 2 ? 13.461 8.773 -3.33 1 96.12 2 PRO B C 1
ATOM 1022 O O . PRO B 1 2 ? 13.109 9.664 -2.547 1 96.12 2 PRO B O 1
ATOM 1025 N N . LEU B 1 3 ? 12.758 8.328 -4.324 1 96.75 3 LEU B N 1
ATOM 1026 C CA . LEU B 1 3 ? 11.344 8.656 -4.477 1 96.75 3 LEU B CA 1
ATOM 1027 C C . LEU B 1 3 ? 10.461 7.602 -3.812 1 96.75 3 LEU B C 1
ATOM 1029 O O . LEU B 1 3 ? 10.578 6.414 -4.113 1 96.75 3 LEU B O 1
ATOM 1033 N N . TYR B 1 4 ? 9.578 8.078 -2.881 1 97.38 4 TYR B N 1
ATOM 1034 C CA . TYR B 1 4 ? 8.672 7.191 -2.156 1 97.38 4 TYR B CA 1
ATOM 1035 C C . TYR B 1 4 ? 7.219 7.551 -2.43 1 97.38 4 TYR B C 1
ATOM 1037 O O . TYR B 1 4 ? 6.91 8.703 -2.748 1 97.38 4 TYR B O 1
ATOM 1045 N N . GLU B 1 5 ? 6.402 6.543 -2.277 1 97.12 5 GLU B N 1
ATOM 1046 C CA . GLU B 1 5 ? 4.953 6.727 -2.283 1 97.12 5 GLU B CA 1
ATOM 1047 C C . GLU B 1 5 ? 4.316 6.145 -1.022 1 97.12 5 GLU B C 1
ATOM 1049 O O . GLU B 1 5 ? 4.441 4.949 -0.753 1 97.12 5 GLU B O 1
ATOM 1054 N N . LEU B 1 6 ? 3.666 7.031 -0.312 1 98.38 6 LEU B N 1
ATOM 1055 C CA . LEU B 1 6 ? 2.955 6.672 0.909 1 98.38 6 LEU B CA 1
ATOM 1056 C C . LEU B 1 6 ? 1.476 6.434 0.627 1 98.38 6 LEU B C 1
ATOM 1058 O O . LEU B 1 6 ? 0.821 7.258 -0.014 1 98.38 6 LEU B O 1
ATOM 1062 N N . PHE B 1 7 ? 0.979 5.285 1.008 1 97.5 7 PHE B N 1
ATOM 1063 C CA . PHE B 1 7 ? -0.448 5.016 1.136 1 97.5 7 PHE B CA 1
ATOM 1064 C C . PHE B 1 7 ? -0.865 4.988 2.602 1 97.5 7 PHE B C 1
ATOM 1066 O O . PHE B 1 7 ? -0.258 4.285 3.412 1 97.5 7 PHE B O 1
ATOM 1073 N N . CYS B 1 8 ? -1.881 5.797 2.902 1 98.75 8 CYS B N 1
ATOM 1074 C CA . CYS B 1 8 ? -2.223 5.934 4.312 1 98.75 8 CYS B CA 1
ATOM 1075 C C . CYS B 1 8 ? -3.732 6.016 4.504 1 98.75 8 CYS B C 1
ATOM 1077 O O . CYS B 1 8 ? -4.441 6.57 3.662 1 98.75 8 CYS B O 1
ATOM 1079 N N . ILE B 1 9 ? -4.195 5.422 5.582 1 98.56 9 ILE B N 1
ATOM 1080 C CA . ILE B 1 9 ? -5.594 5.469 5.996 1 98.56 9 ILE B CA 1
ATOM 1081 C C . ILE B 1 9 ? -5.703 6.172 7.348 1 98.56 9 ILE B C 1
ATOM 1083 O O . ILE B 1 9 ? -5.102 5.734 8.336 1 98.56 9 ILE B O 1
ATOM 1087 N N . ALA B 1 10 ? -6.457 7.258 7.352 1 98.75 10 ALA B N 1
ATOM 1088 C CA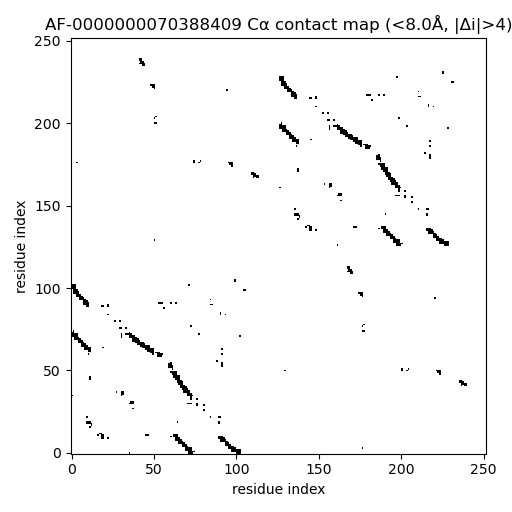 . ALA B 1 10 ? -6.699 8.023 8.57 1 98.75 10 ALA B CA 1
ATOM 1089 C C . ALA B 1 10 ? -8.047 7.652 9.188 1 98.75 10 ALA B C 1
ATOM 1091 O O . ALA B 1 10 ? -8.984 7.297 8.477 1 98.75 10 ALA B O 1
ATOM 1092 N N . VAL B 1 11 ? -8.078 7.781 10.516 1 98.5 11 VAL B N 1
ATOM 1093 C CA . VAL B 1 11 ? -9.359 7.656 11.211 1 98.5 11 VAL B CA 1
ATOM 1094 C C . VAL B 1 11 ? -10.328 8.719 10.695 1 98.5 11 VAL B C 1
ATOM 1096 O O . VAL B 1 11 ? -10 9.906 10.664 1 98.5 11 VAL B O 1
ATOM 1099 N N . HIS B 1 12 ? -11.523 8.25 10.328 1 97.81 12 HIS B N 1
ATOM 1100 C CA . HIS B 1 12 ? -12.523 9.172 9.805 1 97.81 12 HIS B CA 1
ATOM 1101 C C . HIS B 1 12 ? -13.164 9.984 10.922 1 97.81 12 HIS B C 1
ATOM 1103 O O . HIS B 1 12 ? -13.562 9.422 11.945 1 97.81 12 HIS B O 1
ATOM 1109 N N . ASN B 1 13 ? -13.133 11.195 10.75 1 96.19 13 ASN B N 1
ATOM 1110 C CA . ASN B 1 13 ? -13.891 12.117 11.586 1 96.19 13 ASN B CA 1
ATOM 1111 C C . ASN B 1 13 ? -15.094 12.688 10.828 1 96.19 13 ASN B C 1
ATOM 1113 O O . ASN B 1 13 ? -14.922 13.422 9.852 1 96.19 13 ASN B O 1
ATOM 1117 N N . PRO B 1 14 ? -16.312 12.422 11.273 1 94.06 14 PRO B N 1
ATOM 1118 C CA . PRO B 1 14 ? -17.516 12.828 10.531 1 94.06 14 PRO B CA 1
ATOM 1119 C C . PRO B 1 14 ? -17.703 14.344 10.516 1 94.06 14 PRO B C 1
ATOM 1121 O O . PRO B 1 14 ? -18.438 14.867 9.664 1 94.06 14 PRO B O 1
ATOM 1124 N N . VAL B 1 15 ? -17.078 15.07 11.391 1 93.38 15 VAL B N 1
ATOM 1125 C CA . VAL B 1 15 ? -17.375 16.484 11.547 1 93.38 15 VAL B CA 1
ATOM 1126 C C . VAL B 1 15 ? -16.328 17.328 10.805 1 93.38 15 VAL B C 1
ATOM 1128 O O . VAL B 1 15 ? -16.625 18.422 10.344 1 93.38 15 VAL B O 1
ATOM 1131 N N . SER B 1 16 ? -15.086 16.781 10.688 1 90.19 16 SER B N 1
ATOM 1132 C CA . SER B 1 16 ? -14.023 17.562 10.078 1 90.19 16 SER B CA 1
ATOM 1133 C C . SER B 1 16 ? -12.953 16.672 9.453 1 90.19 16 SER B C 1
ATOM 1135 O O . SER B 1 16 ? -12.922 15.461 9.719 1 90.19 16 SER B O 1
ATOM 1137 N N . SER B 1 17 ? -12.156 17.25 8.703 1 92.5 17 SER B N 1
ATOM 1138 C CA . SER B 1 17 ? -11.031 16.547 8.094 1 92.5 17 SER B CA 1
ATOM 1139 C C . SER B 1 17 ? -9.758 16.719 8.914 1 92.5 17 SER B C 1
ATOM 1141 O O . SER B 1 17 ? -8.656 16.656 8.367 1 92.5 17 SER B O 1
ATOM 1143 N N . VAL B 1 18 ? -9.906 16.984 10.094 1 94.31 18 VAL B N 1
ATOM 1144 C CA . VAL B 1 18 ? -8.789 17.359 10.961 1 94.31 18 VAL B CA 1
ATOM 1145 C C . VAL B 1 18 ? -7.758 16.234 10.984 1 94.31 18 VAL B C 1
ATOM 1147 O O . VAL B 1 18 ? -6.551 16.484 10.945 1 94.31 18 VAL B O 1
ATOM 1150 N N . ASN B 1 19 ? -8.172 14.977 11.148 1 96 19 ASN B N 1
ATOM 1151 C CA . ASN B 1 19 ? -7.254 13.844 11.219 1 96 19 ASN B CA 1
ATOM 1152 C C . ASN B 1 19 ? -6.418 13.727 9.945 1 96 19 ASN B C 1
ATOM 1154 O O . ASN B 1 19 ? -5.188 13.695 10.008 1 96 19 ASN B O 1
ATOM 1158 N N . LEU B 1 20 ? -7.094 13.664 8.789 1 96.62 20 LEU B N 1
ATOM 1159 C CA . LEU B 1 20 ? -6.434 13.547 7.496 1 96.62 20 LEU B CA 1
ATOM 1160 C C . LEU B 1 20 ? -5.477 14.711 7.266 1 96.62 20 LEU B C 1
ATOM 1162 O O . LEU B 1 20 ? -4.309 14.508 6.926 1 96.62 20 LEU B O 1
ATOM 1166 N N . ARG B 1 21 ? -5.965 15.914 7.512 1 96.75 21 ARG B N 1
ATOM 1167 C CA . ARG B 1 21 ? -5.152 17.109 7.309 1 96.75 21 ARG B CA 1
ATOM 1168 C C . ARG B 1 21 ? -3.949 17.109 8.242 1 96.75 21 ARG B C 1
ATOM 1170 O O . ARG B 1 21 ? -2.854 17.531 7.852 1 96.75 21 ARG B O 1
ATOM 1177 N N . GLY B 1 22 ? -4.203 16.734 9.422 1 97.94 22 GLY B N 1
ATOM 1178 C CA . GLY B 1 22 ? -3.119 16.688 10.383 1 97.94 22 GLY B CA 1
ATOM 1179 C C . GLY B 1 22 ? -1.987 15.766 9.961 1 97.94 22 GLY B C 1
ATOM 1180 O O . GLY B 1 22 ? -0.816 16.141 10.023 1 97.94 22 GLY B O 1
ATOM 1181 N N . ILE B 1 23 ? -2.293 14.586 9.508 1 98.44 23 ILE B N 1
ATOM 1182 C CA . ILE B 1 23 ? -1.303 13.609 9.07 1 98.44 23 ILE B CA 1
ATOM 1183 C C . ILE B 1 23 ? -0.535 14.148 7.867 1 98.44 23 ILE B C 1
ATOM 1185 O O . ILE B 1 23 ? 0.696 14.094 7.832 1 98.44 23 ILE B O 1
ATOM 1189 N N . VAL B 1 24 ? -1.279 14.648 6.922 1 98.19 24 VAL B N 1
ATOM 1190 C CA . VAL B 1 24 ? -0.676 15.188 5.707 1 98.19 24 VAL B CA 1
ATOM 1191 C C . VAL B 1 24 ? 0.301 16.312 6.062 1 98.19 24 VAL B C 1
ATOM 1193 O O . VAL B 1 24 ? 1.42 16.344 5.547 1 98.19 24 VAL B O 1
ATOM 1196 N N . ASN B 1 25 ? -0.161 17.156 6.969 1 97.81 25 ASN B N 1
ATOM 1197 C CA . ASN B 1 25 ? 0.663 18.281 7.367 1 97.81 25 ASN B CA 1
ATOM 1198 C C . ASN B 1 25 ? 1.931 17.828 8.086 1 97.81 25 ASN B C 1
ATOM 1200 O O . ASN B 1 25 ? 3.016 18.359 7.824 1 97.81 25 ASN B O 1
ATOM 1204 N N . ILE B 1 26 ? 1.8 16.891 8.922 1 98.31 26 ILE B N 1
ATOM 1205 C CA . ILE B 1 26 ? 2.939 16.438 9.711 1 98.31 26 ILE B CA 1
ATOM 1206 C C . ILE B 1 26 ? 3.973 15.789 8.797 1 98.31 26 ILE B C 1
ATOM 1208 O O . ILE B 1 26 ? 5.168 16.078 8.891 1 98.31 26 ILE B O 1
ATOM 1212 N N . VAL B 1 27 ? 3.566 14.906 7.902 1 98.62 27 VAL B N 1
ATOM 1213 C CA . VAL B 1 27 ? 4.484 14.234 6.992 1 98.62 27 VAL B CA 1
ATOM 1214 C C . VAL B 1 27 ? 5.125 15.25 6.051 1 98.62 27 VAL B C 1
ATOM 1216 O O . VAL B 1 27 ? 6.34 15.242 5.852 1 98.62 27 VAL B O 1
ATOM 1219 N N . SER B 1 28 ? 4.305 16.156 5.543 1 98.5 28 SER B N 1
ATOM 1220 C CA . SER B 1 28 ? 4.816 17.188 4.633 1 98.5 28 SER B CA 1
ATOM 1221 C C . SER B 1 28 ? 5.875 18.047 5.309 1 98.5 28 SER B C 1
ATOM 1223 O O . SER B 1 28 ? 6.906 18.359 4.711 1 98.5 28 SER B O 1
ATOM 1225 N N . THR B 1 29 ? 5.559 18.453 6.453 1 98.38 29 THR B N 1
ATOM 1226 C CA . THR B 1 29 ? 6.48 19.297 7.211 1 98.38 29 THR B CA 1
ATOM 1227 C C . THR B 1 29 ? 7.805 18.578 7.441 1 98.38 29 THR B C 1
ATOM 1229 O O . THR B 1 29 ? 8.875 19.156 7.246 1 98.38 29 THR B O 1
ATOM 1232 N N . GLN B 1 30 ? 7.73 17.281 7.859 1 98.44 30 GLN B N 1
ATOM 1233 C CA . GLN B 1 30 ? 8.945 16.516 8.094 1 98.44 30 GLN B CA 1
ATOM 1234 C C . GLN B 1 30 ? 9.766 16.375 6.812 1 98.44 30 GLN B C 1
ATOM 1236 O O . GLN B 1 30 ? 10.992 16.484 6.848 1 98.44 30 GLN B O 1
ATOM 1241 N N . VAL B 1 31 ? 9.117 16.172 5.695 1 98.25 31 VAL B N 1
ATOM 1242 C CA . VAL B 1 31 ? 9.789 16.062 4.402 1 98.25 31 VAL B CA 1
ATOM 1243 C C . VAL B 1 31 ? 10.453 17.391 4.055 1 98.25 31 VAL B C 1
ATOM 1245 O O . VAL B 1 31 ? 11.648 17.438 3.758 1 98.25 31 VAL B O 1
ATOM 1248 N N . HIS B 1 32 ? 9.758 18.469 4.207 1 97.88 32 HIS B N 1
ATOM 1249 C CA . HIS B 1 32 ? 10.227 19.781 3.797 1 97.88 32 HIS B CA 1
ATOM 1250 C C . HIS B 1 32 ? 11.352 20.281 4.703 1 97.88 32 HIS B C 1
ATOM 1252 O O . HIS B 1 32 ? 12.344 20.828 4.227 1 97.88 32 HIS B O 1
ATOM 1258 N N . GLN B 1 33 ? 11.211 20.047 5.922 1 97.69 33 GLN B N 1
ATOM 1259 C CA . GLN B 1 33 ? 12.172 20.547 6.895 1 97.69 33 GLN B CA 1
ATOM 1260 C C . GLN B 1 33 ? 13.531 19.875 6.727 1 97.69 33 GLN B C 1
ATOM 1262 O O . GLN B 1 33 ? 14.547 20.375 7.215 1 97.69 33 GLN B O 1
ATOM 1267 N N . THR B 1 34 ? 13.562 18.781 6.082 1 96.75 34 THR B N 1
ATOM 1268 C CA . THR B 1 34 ? 14.82 18.047 5.961 1 96.75 34 THR B CA 1
ATOM 1269 C C . THR B 1 34 ? 15.312 18.062 4.516 1 96.75 34 THR B C 1
ATOM 1271 O O . THR B 1 34 ? 16.141 17.234 4.129 1 96.75 34 THR B O 1
ATOM 1274 N N . GLY B 1 35 ? 14.719 18.953 3.686 1 96 35 GLY B N 1
ATOM 1275 C CA . GLY B 1 35 ? 15.211 19.188 2.34 1 96 35 GLY B CA 1
ATOM 1276 C C . GLY B 1 35 ? 14.531 18.328 1.293 1 96 35 GLY B C 1
ATOM 1277 O O . GLY B 1 35 ? 14.922 18.344 0.123 1 96 35 GLY B O 1
ATOM 1278 N N . GLY B 1 36 ? 13.594 17.516 1.709 1 97.5 36 GLY B N 1
ATOM 1279 C CA . GLY B 1 36 ? 12.812 16.734 0.761 1 97.5 36 GLY B CA 1
ATOM 1280 C C . GLY B 1 36 ? 11.75 17.547 0.048 1 97.5 36 GLY B C 1
ATOM 1281 O O . GLY B 1 36 ? 11.586 18.734 0.314 1 97.5 36 GLY B O 1
ATOM 1282 N N . VAL B 1 37 ? 11.086 16.875 -0.94 1 97.75 37 VAL B N 1
ATOM 1283 C CA . VAL B 1 37 ? 10.062 17.547 -1.738 1 97.75 37 VAL B CA 1
ATOM 1284 C C . VAL B 1 37 ? 8.836 16.656 -1.867 1 97.75 37 VAL B C 1
ATOM 1286 O O . VAL B 1 37 ? 8.945 15.477 -2.232 1 97.75 37 VAL B O 1
ATOM 1289 N N . VAL B 1 38 ? 7.727 17.203 -1.488 1 97.88 38 VAL B N 1
ATOM 1290 C CA . VAL B 1 38 ? 6.465 16.531 -1.776 1 97.88 38 VAL B CA 1
ATOM 1291 C C . VAL B 1 38 ? 6.066 16.781 -3.23 1 97.88 38 VAL B C 1
ATOM 1293 O O . VAL B 1 38 ? 5.969 17.922 -3.668 1 97.88 38 VAL B O 1
ATOM 1296 N N . ARG B 1 39 ? 5.812 15.734 -3.969 1 96.88 39 ARG B N 1
ATOM 1297 C CA . ARG B 1 39 ? 5.613 15.844 -5.41 1 96.88 39 ARG B CA 1
ATOM 1298 C C . ARG B 1 39 ? 4.145 15.672 -5.773 1 96.88 39 ARG B C 1
ATOM 1300 O O . ARG B 1 39 ? 3.678 16.219 -6.777 1 96.88 39 ARG B O 1
ATOM 1307 N N . ASP B 1 40 ? 3.486 14.852 -4.965 1 96.88 40 ASP B N 1
ATOM 1308 C CA . ASP B 1 40 ? 2.08 14.594 -5.25 1 96.88 40 ASP B CA 1
ATOM 1309 C C . ASP B 1 40 ? 1.312 14.25 -3.975 1 96.88 40 ASP B C 1
ATOM 1311 O O . ASP B 1 40 ? 1.884 13.719 -3.025 1 96.88 40 ASP B O 1
ATOM 1315 N N . LEU B 1 41 ? 0.097 14.625 -3.938 1 97.12 41 LEU B N 1
ATOM 1316 C CA . LEU B 1 41 ? -0.852 14.32 -2.873 1 97.12 41 LEU B CA 1
ATOM 1317 C C . LEU B 1 41 ? -2.238 14.039 -3.443 1 97.12 41 LEU B C 1
ATOM 1319 O O . LEU B 1 41 ? -2.801 14.875 -4.156 1 97.12 41 LEU B O 1
ATOM 1323 N N . LYS B 1 42 ? -2.799 12.867 -3.145 1 95.38 42 LYS B N 1
ATOM 1324 C CA . LYS B 1 42 ? -4.105 12.492 -3.674 1 95.38 42 LYS B CA 1
ATOM 1325 C C . LYS B 1 42 ? -5.027 12 -2.564 1 95.38 42 LYS B C 1
ATOM 1327 O O . LYS B 1 42 ? -4.613 11.211 -1.713 1 95.38 42 LYS B O 1
ATOM 1332 N N . ASN B 1 43 ? -6.238 12.562 -2.602 1 93.94 43 ASN B N 1
ATOM 1333 C CA . ASN B 1 43 ? -7.309 11.953 -1.817 1 93.94 43 ASN B CA 1
ATOM 1334 C C . ASN B 1 43 ? -7.914 10.75 -2.533 1 93.94 43 ASN B C 1
ATOM 1336 O O . ASN B 1 43 ? -8.516 10.898 -3.598 1 93.94 43 ASN B O 1
ATOM 1340 N N . LEU B 1 44 ? -7.785 9.594 -1.96 1 93.5 44 LEU B N 1
ATOM 1341 C CA . LEU B 1 44 ? -8.234 8.383 -2.627 1 93.5 44 LEU B CA 1
ATOM 1342 C C . LEU B 1 44 ? -9.672 8.047 -2.238 1 93.5 44 LEU B C 1
ATOM 1344 O O . LEU B 1 44 ? -10.297 7.176 -2.846 1 93.5 44 LEU B O 1
ATOM 1348 N N . GLY B 1 45 ? -10.172 8.656 -1.154 1 93.25 45 GLY B N 1
ATOM 1349 C CA . GLY B 1 45 ? -11.547 8.438 -0.723 1 93.25 45 GLY B CA 1
ATOM 1350 C C . GLY B 1 45 ? -11.758 8.727 0.751 1 93.25 45 GLY B C 1
ATOM 1351 O O . GLY B 1 45 ? -10.891 8.438 1.578 1 93.25 45 GLY B O 1
ATOM 1352 N N . ILE B 1 46 ? -12.992 9.242 1.033 1 94.5 46 ILE B N 1
ATOM 1353 C CA . ILE B 1 46 ? -13.367 9.602 2.396 1 94.5 46 ILE B CA 1
ATOM 1354 C C . ILE B 1 46 ? -14.344 8.57 2.949 1 94.5 46 ILE B C 1
ATOM 1356 O O . ILE B 1 46 ? -15.266 8.141 2.25 1 94.5 46 ILE B O 1
ATOM 1360 N N . ASN B 1 47 ? -14.102 8.148 4.172 1 96.19 47 ASN B N 1
ATOM 1361 C CA . ASN B 1 47 ? -14.961 7.223 4.902 1 96.19 47 ASN B CA 1
ATOM 1362 C C . ASN B 1 47 ? -15.227 5.953 4.098 1 96.19 47 ASN B C 1
ATOM 1364 O O . ASN B 1 47 ? -16.359 5.488 4.016 1 96.19 47 ASN B O 1
ATOM 1368 N N . MET B 1 48 ? -14.18 5.508 3.455 1 95.38 48 MET B N 1
ATOM 1369 C CA . MET B 1 48 ? -14.305 4.305 2.635 1 95.38 48 MET B CA 1
ATOM 1370 C C . MET B 1 48 ? -14.266 3.051 3.498 1 95.38 48 MET B C 1
ATOM 1372 O O . MET B 1 48 ? -13.5 2.979 4.465 1 95.38 48 MET B O 1
ATOM 1376 N N . THR B 1 49 ? -15.07 2.066 3.111 1 95.19 49 THR B N 1
ATOM 1377 C CA . THR B 1 49 ? -15.055 0.788 3.812 1 95.19 49 THR B CA 1
ATOM 1378 C C . THR B 1 49 ? -13.734 0.063 3.582 1 95.19 49 THR B C 1
ATOM 1380 O O . THR B 1 49 ? -13.234 0.01 2.455 1 95.19 49 THR B O 1
ATOM 1383 N N . LEU B 1 50 ? -13.164 -0.433 4.59 1 96.94 50 LEU B N 1
ATOM 1384 C CA . LEU B 1 50 ? -11.914 -1.18 4.5 1 96.94 50 LEU B CA 1
ATOM 1385 C C . LEU B 1 50 ? -12.156 -2.594 3.984 1 96.94 50 LEU B C 1
ATOM 1387 O O . LEU B 1 50 ? -13.227 -3.16 4.203 1 96.94 50 LEU B O 1
ATOM 1391 N N . PRO B 1 51 ? -11.148 -3.168 3.229 1 95 51 PRO B N 1
ATOM 1392 C CA . PRO B 1 51 ? -11.32 -4.547 2.764 1 95 51 PRO B CA 1
ATOM 1393 C C . PRO B 1 51 ? -11.531 -5.531 3.91 1 95 51 PRO B C 1
ATOM 1395 O O . PRO B 1 51 ? -12.25 -6.523 3.756 1 95 51 PRO B O 1
ATOM 1398 N N . GLN B 1 52 ? -10.898 -5.266 5.039 1 93.5 52 GLN B N 1
ATOM 1399 C CA . GLN B 1 52 ? -11.078 -5.992 6.289 1 93.5 52 GLN B CA 1
ATOM 1400 C C . GLN B 1 52 ? -10.977 -5.055 7.488 1 93.5 52 GLN B C 1
ATOM 1402 O O . GLN B 1 52 ? -10.297 -4.031 7.43 1 93.5 52 GLN B O 1
ATOM 1407 N N . ARG B 1 53 ? -11.719 -5.566 8.516 1 94.88 53 ARG B N 1
ATOM 1408 C CA . ARG B 1 53 ? -11.594 -4.777 9.734 1 94.88 53 ARG B CA 1
ATOM 1409 C C . ARG B 1 53 ? -10.148 -4.742 10.219 1 94.88 53 ARG B C 1
ATOM 1411 O O . ARG B 1 53 ? -9.461 -5.762 10.203 1 94.88 53 ARG B O 1
ATOM 1418 N N . ILE B 1 54 ? -9.727 -3.57 10.703 1 97.12 54 ILE B N 1
ATOM 1419 C CA . ILE B 1 54 ? -8.352 -3.404 11.164 1 97.12 54 ILE B CA 1
ATOM 1420 C C . ILE B 1 54 ? -8.352 -2.973 12.625 1 97.12 54 ILE B C 1
ATOM 1422 O O . ILE B 1 54 ? -9.078 -2.059 13.016 1 97.12 54 ILE B O 1
ATOM 1426 N N . ARG B 1 55 ? -7.582 -3.693 13.375 1 97.56 55 ARG B N 1
ATOM 1427 C CA . ARG B 1 55 ? -7.398 -3.293 14.766 1 97.56 55 ARG B CA 1
ATOM 1428 C C . ARG B 1 55 ? -6.16 -2.414 14.922 1 97.56 55 ARG B C 1
ATOM 1430 O O . ARG B 1 55 ? -5.066 -2.789 14.492 1 97.56 55 ARG B O 1
ATOM 1437 N N . ARG B 1 56 ? -6.297 -1.302 15.508 1 97.75 56 ARG B N 1
ATOM 1438 C CA . ARG B 1 56 ? -5.211 -0.359 15.75 1 97.75 56 ARG B CA 1
ATOM 1439 C C . ARG B 1 56 ? -5.395 0.347 17.094 1 97.75 56 ARG B C 1
ATOM 1441 O O . ARG B 1 56 ? -6.465 0.893 17.375 1 97.75 56 ARG B O 1
ATOM 1448 N N . MET B 1 57 ? -4.316 0.287 17.906 1 96.56 57 MET B N 1
ATOM 1449 C CA . MET B 1 57 ? -4.293 0.92 19.219 1 96.56 57 MET B CA 1
ATOM 1450 C C . MET B 1 57 ? -5.551 0.583 20.016 1 96.56 57 MET B C 1
ATOM 1452 O O . MET B 1 57 ? -6.23 1.478 20.516 1 96.56 57 MET B O 1
ATOM 1456 N N . ARG B 1 58 ? -5.938 -0.662 20.031 1 95.62 58 ARG B N 1
ATOM 1457 C CA . ARG B 1 58 ? -6.992 -1.275 20.828 1 95.62 58 ARG B CA 1
ATOM 1458 C C . ARG B 1 58 ? -8.375 -0.878 20.312 1 95.62 58 ARG B C 1
ATOM 1460 O O . ARG B 1 58 ? -9.352 -0.912 21.062 1 95.62 58 ARG B O 1
ATOM 1467 N N . GLN B 1 59 ? -8.461 -0.376 19.172 1 97.81 59 GLN B N 1
ATOM 1468 C CA . GLN B 1 59 ? -9.727 -0.05 18.531 1 97.81 59 GLN B CA 1
ATOM 1469 C C . GLN B 1 59 ? -9.836 -0.711 17.156 1 97.81 59 GLN B C 1
ATOM 1471 O O . GLN B 1 59 ? -8.828 -0.904 16.484 1 97.81 59 GL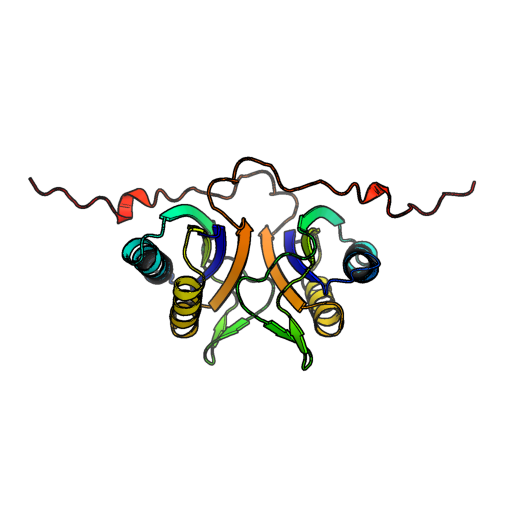N B O 1
ATOM 1476 N N . TYR B 1 60 ? -11.133 -1.008 16.828 1 98.06 60 TYR B N 1
ATOM 1477 C CA . TYR B 1 60 ? -11.383 -1.584 15.508 1 98.06 60 TYR B CA 1
ATOM 1478 C C . TYR B 1 60 ? -11.977 -0.546 14.562 1 98.06 60 TYR B C 1
ATOM 1480 O O . TYR B 1 60 ? -12.828 0.25 14.969 1 98.06 60 TYR B O 1
ATOM 1488 N N . TYR B 1 61 ? -11.547 -0.608 13.367 1 98.25 61 TYR B N 1
ATOM 1489 C CA . TYR B 1 61 ? -12.023 0.306 12.336 1 98.25 61 TYR B CA 1
ATOM 1490 C C . TYR B 1 61 ? -12.547 -0.46 11.125 1 98.25 61 TYR B C 1
ATOM 1492 O O . TYR B 1 61 ? -11.93 -1.433 10.688 1 98.25 61 TYR B O 1
ATOM 1500 N N . SER B 1 62 ? -13.719 0.032 10.586 1 97.25 62 SER B N 1
ATOM 1501 C CA . SER B 1 62 ? -14.297 -0.575 9.398 1 97.25 62 SER B CA 1
ATOM 1502 C C . SER B 1 62 ? -14.273 0.393 8.219 1 97.25 62 SER B C 1
ATOM 1504 O O . SER B 1 62 ? -14.547 0.002 7.082 1 97.25 62 SER B O 1
ATOM 1506 N N . THR B 1 63 ? -14.031 1.648 8.5 1 97.12 63 THR B N 1
ATOM 1507 C CA . THR B 1 63 ? -13.938 2.691 7.488 1 97.12 63 THR B CA 1
ATOM 1508 C C . THR B 1 63 ? -12.742 3.6 7.758 1 97.12 63 THR B C 1
ATOM 1510 O O . THR B 1 63 ? -12.148 3.547 8.836 1 97.12 63 THR B O 1
ATOM 1513 N N . GLY B 1 64 ? -12.344 4.383 6.797 1 97.88 64 GLY B N 1
ATOM 1514 C CA . GLY B 1 64 ? -11.281 5.355 6.973 1 97.88 64 GLY B CA 1
ATOM 1515 C C . GLY B 1 64 ? -11.102 6.27 5.773 1 97.88 64 GLY B C 1
ATOM 1516 O O . GLY B 1 64 ? -11.695 6.039 4.719 1 97.88 64 GLY B O 1
ATOM 1517 N N . ASP B 1 65 ? -10.391 7.312 5.961 1 98 65 ASP B N 1
ATOM 1518 C CA . ASP B 1 65 ? -10.031 8.258 4.902 1 98 65 ASP B CA 1
ATOM 1519 C C . ASP B 1 65 ? -8.703 7.875 4.258 1 98 65 ASP B C 1
ATOM 1521 O O . ASP B 1 65 ? -7.68 7.758 4.941 1 98 65 ASP B O 1
ATOM 1525 N N . HIS B 1 66 ? -8.766 7.656 2.928 1 97.56 66 HIS B N 1
ATOM 1526 C CA . HIS B 1 66 ? -7.59 7.16 2.215 1 97.56 66 HIS B CA 1
ATOM 1527 C C . HIS B 1 66 ? -6.891 8.289 1.46 1 97.56 66 HIS B C 1
ATOM 1529 O O . HIS B 1 66 ? -7.547 9.102 0.8 1 97.56 66 HIS B O 1
ATOM 1535 N N . PHE B 1 67 ? -5.562 8.266 1.564 1 97.56 67 PHE B N 1
ATOM 1536 C CA . PHE B 1 67 ? -4.812 9.203 0.734 1 97.56 67 PHE B CA 1
ATOM 1537 C C . PHE B 1 67 ? -3.455 8.625 0.357 1 97.56 67 PHE B C 1
ATOM 1539 O O . PHE B 1 67 ? -3.002 7.648 0.959 1 97.56 67 PHE B O 1
ATOM 1546 N N . THR B 1 68 ? -2.842 9.242 -0.694 1 97.81 68 THR B N 1
ATOM 1547 C CA . THR B 1 68 ? -1.479 8.906 -1.089 1 97.81 68 THR B CA 1
ATOM 1548 C C . THR B 1 68 ? -0.637 10.172 -1.246 1 97.81 68 THR B C 1
ATOM 1550 O O . THR B 1 68 ? -1.164 11.234 -1.572 1 97.81 68 THR B O 1
ATOM 1553 N N . MET B 1 69 ? 0.603 10.047 -0.973 1 98.5 69 MET B N 1
ATOM 1554 C CA . MET B 1 69 ? 1.564 11.141 -1.084 1 98.5 69 MET B CA 1
ATOM 1555 C C . MET B 1 69 ? 2.875 10.656 -1.692 1 98.5 69 MET B C 1
ATOM 1557 O O . MET B 1 69 ? 3.422 9.641 -1.265 1 98.5 69 MET B O 1
ATOM 1561 N N . THR B 1 70 ? 3.279 11.352 -2.73 1 97.88 70 THR B N 1
ATOM 1562 C CA . THR B 1 70 ? 4.574 11.062 -3.334 1 97.88 70 THR B CA 1
ATOM 1563 C C . THR B 1 70 ? 5.609 12.109 -2.93 1 97.88 70 THR B C 1
ATOM 1565 O O . THR B 1 70 ? 5.336 13.312 -2.988 1 97.88 70 THR B O 1
ATOM 1568 N N . PHE B 1 71 ? 6.766 11.641 -2.484 1 98.25 71 PHE B N 1
ATOM 1569 C CA . PHE B 1 71 ? 7.762 12.602 -2.031 1 98.25 71 PHE B CA 1
ATOM 1570 C C . PHE B 1 71 ? 9.164 12.031 -2.17 1 98.25 71 PHE B C 1
ATOM 1572 O O . PHE B 1 71 ? 9.352 10.812 -2.16 1 98.25 71 PHE B O 1
ATOM 1579 N N . ASP B 1 72 ? 10.133 12.898 -2.281 1 97.38 72 ASP B N 1
ATOM 1580 C CA . ASP B 1 72 ? 11.547 12.562 -2.178 1 97.38 72 ASP B CA 1
ATOM 1581 C C . ASP B 1 72 ? 12.086 12.867 -0.781 1 97.38 72 ASP B C 1
ATOM 1583 O O . ASP B 1 72 ? 11.852 13.953 -0.246 1 97.38 72 ASP B O 1
ATOM 1587 N N . THR B 1 73 ? 12.789 11.945 -0.222 1 97.81 73 THR B N 1
ATOM 1588 C CA . THR B 1 73 ? 13.414 12.195 1.073 1 97.81 73 THR B CA 1
ATOM 1589 C C . THR B 1 73 ? 14.492 11.156 1.367 1 97.81 73 THR B C 1
ATOM 1591 O O . THR B 1 73 ? 14.594 10.148 0.666 1 97.81 73 THR B O 1
ATOM 1594 N N . SER B 1 74 ? 15.305 11.391 2.367 1 96.56 74 SER B N 1
ATOM 1595 C CA . SER B 1 74 ? 16.328 10.43 2.756 1 96.56 74 SER B CA 1
ATOM 1596 C C . SER B 1 74 ? 15.734 9.258 3.527 1 96.56 74 SER B C 1
ATOM 1598 O O . SER B 1 74 ? 14.688 9.398 4.168 1 96.56 74 SER B O 1
ATOM 1600 N N . PRO B 1 75 ? 16.375 8.078 3.508 1 95.69 75 PRO B N 1
ATOM 1601 C CA . PRO B 1 75 ? 15.891 6.93 4.277 1 95.69 75 PRO B CA 1
ATOM 1602 C C . PRO B 1 75 ? 15.789 7.219 5.77 1 95.69 75 PRO B C 1
ATOM 1604 O O . PRO B 1 75 ? 14.922 6.668 6.453 1 95.69 75 PRO B O 1
ATOM 1607 N N . ILE B 1 76 ? 16.672 8.078 6.258 1 96.81 76 ILE B N 1
ATOM 1608 C CA . ILE B 1 76 ? 16.656 8.438 7.672 1 96.81 76 ILE B CA 1
ATOM 1609 C C . ILE B 1 76 ? 15.367 9.18 8.008 1 96.81 76 ILE B C 1
ATOM 1611 O O . ILE B 1 76 ? 14.711 8.875 9.008 1 96.81 76 ILE B O 1
ATOM 1615 N N . VAL B 1 77 ? 15.039 10.125 7.156 1 97.94 77 VAL B N 1
ATOM 1616 C CA . VAL B 1 77 ? 13.812 10.891 7.363 1 97.94 77 VAL B CA 1
ATOM 1617 C C . VAL B 1 77 ? 12.602 9.984 7.207 1 97.94 77 VAL B C 1
ATOM 1619 O O . VAL B 1 77 ? 11.625 10.102 7.957 1 97.94 77 VAL B O 1
ATOM 1622 N N . LEU B 1 78 ? 12.633 9.078 6.262 1 98.19 78 LEU B N 1
ATOM 1623 C CA . LEU B 1 78 ? 11.539 8.125 6.082 1 98.19 78 LEU B CA 1
ATOM 1624 C C . LEU B 1 78 ? 11.32 7.301 7.348 1 98.19 78 LEU B C 1
ATOM 1626 O O . LEU B 1 78 ? 10.18 7.047 7.738 1 98.19 78 LEU B O 1
ATOM 1630 N N . LYS B 1 79 ? 12.414 6.883 7.953 1 97.75 79 LYS B N 1
ATOM 1631 C CA . LYS B 1 79 ? 12.305 6.137 9.203 1 97.75 79 LYS B CA 1
ATOM 1632 C C . LYS B 1 79 ? 11.578 6.945 10.266 1 97.75 79 LYS B C 1
ATOM 1634 O O . LYS B 1 79 ? 10.734 6.406 11 1 97.75 79 LYS B O 1
ATOM 1639 N N . ARG B 1 80 ? 11.836 8.195 10.336 1 98.19 80 ARG B N 1
ATOM 1640 C CA . ARG B 1 80 ? 11.172 9.07 11.297 1 98.19 80 ARG B CA 1
ATOM 1641 C C . ARG B 1 80 ? 9.688 9.227 10.961 1 98.19 80 ARG B C 1
ATOM 1643 O O . ARG B 1 80 ? 8.852 9.281 11.859 1 98.19 80 ARG B O 1
ATOM 1650 N N . ILE B 1 81 ? 9.43 9.32 9.727 1 98.62 81 ILE B N 1
ATOM 1651 C CA . ILE B 1 81 ? 8.039 9.414 9.281 1 98.62 81 ILE B CA 1
ATOM 1652 C C . ILE B 1 81 ? 7.277 8.156 9.711 1 98.62 81 ILE B C 1
ATOM 1654 O O . ILE B 1 81 ? 6.156 8.25 10.211 1 98.62 81 ILE B O 1
ATOM 1658 N N . HIS B 1 82 ? 7.883 7 9.531 1 98 82 HIS B N 1
ATOM 1659 C CA . HIS B 1 82 ? 7.27 5.762 10 1 98 82 HIS B CA 1
ATOM 1660 C C . HIS B 1 82 ? 6.973 5.82 11.492 1 98 82 HIS B C 1
ATOM 1662 O O . HIS B 1 82 ? 5.895 5.414 11.93 1 98 82 HIS B O 1
ATOM 1668 N N . GLU B 1 83 ? 7.949 6.363 12.242 1 98.31 83 GLU B N 1
ATOM 1669 C CA . GLU B 1 83 ? 7.781 6.457 13.688 1 98.31 83 GLU B CA 1
ATOM 1670 C C . GLU B 1 83 ? 6.645 7.406 14.047 1 98.31 83 GLU B C 1
ATOM 1672 O O . GLU B 1 83 ? 5.867 7.129 14.961 1 98.31 83 GLU B O 1
ATOM 1677 N N . THR B 1 84 ? 6.621 8.5 13.344 1 98.56 84 THR B N 1
ATOM 1678 C CA . THR B 1 84 ? 5.566 9.484 13.57 1 98.56 84 THR B CA 1
ATOM 1679 C C . THR B 1 84 ? 4.195 8.883 13.289 1 98.56 84 THR B C 1
ATOM 1681 O O . THR B 1 84 ? 3.277 9 14.102 1 98.56 84 THR B O 1
ATOM 1684 N N . LEU B 1 85 ? 4.078 8.18 12.195 1 98.56 85 LEU B N 1
ATOM 1685 C CA . LEU B 1 85 ? 2.807 7.574 11.812 1 98.56 85 LEU B CA 1
ATOM 1686 C C . LEU B 1 85 ? 2.426 6.453 12.773 1 98.56 85 LEU B C 1
ATOM 1688 O O . LEU B 1 85 ? 1.247 6.277 13.086 1 98.56 85 LEU B O 1
ATOM 1692 N N . ARG B 1 86 ? 3.398 5.73 13.227 1 98 86 ARG B N 1
ATOM 1693 C CA . ARG B 1 86 ? 3.168 4.621 14.148 1 98 86 ARG B CA 1
ATOM 1694 C C . ARG B 1 86 ? 2.576 5.117 15.469 1 98 86 ARG B C 1
ATOM 1696 O O . ARG B 1 86 ? 1.723 4.449 16.062 1 98 86 ARG B O 1
ATOM 1703 N N . SER B 1 87 ? 2.998 6.266 15.82 1 98.12 87 SER B N 1
ATOM 1704 C CA . SER B 1 87 ? 2.605 6.777 17.125 1 98.12 87 SER B CA 1
ATOM 1705 C C . SER B 1 87 ? 1.354 7.645 17.031 1 98.12 87 SER B C 1
ATOM 1707 O O . SER B 1 87 ? 0.786 8.039 18.047 1 98.12 87 SER B O 1
ATOM 1709 N N . ASP B 1 88 ? 0.902 7.988 15.922 1 98.12 88 ASP B N 1
ATOM 1710 C CA . ASP B 1 88 ? -0.236 8.883 15.727 1 98.12 88 ASP B CA 1
ATOM 1711 C C . ASP B 1 88 ? -1.556 8.125 15.852 1 98.12 88 ASP B C 1
ATOM 1713 O O . ASP B 1 88 ? -1.854 7.25 15.039 1 98.12 88 ASP B O 1
ATOM 1717 N N . PRO B 1 89 ? -2.381 8.492 16.75 1 97.81 89 PRO B N 1
ATOM 1718 C CA . PRO B 1 89 ? -3.625 7.754 16.969 1 97.81 89 PRO B CA 1
ATOM 1719 C C . PRO B 1 89 ? -4.629 7.938 15.836 1 97.81 89 PRO B C 1
ATOM 1721 O O . PRO B 1 89 ? -5.609 7.191 15.75 1 97.81 89 PRO B O 1
ATOM 1724 N N . SER B 1 90 ? -4.422 8.906 14.992 1 98.19 90 SER B N 1
ATOM 1725 C CA . SER B 1 90 ? -5.359 9.156 13.898 1 98.19 90 SER B CA 1
ATOM 1726 C C . SER B 1 90 ? -5.043 8.281 12.688 1 98.19 90 SER B C 1
ATOM 1728 O O . SER B 1 90 ? -5.77 8.305 11.695 1 98.19 90 SER B O 1
ATOM 1730 N N . VAL B 1 91 ? -3.996 7.531 12.797 1 98.75 91 VAL B N 1
ATOM 1731 C CA . VAL B 1 91 ? -3.582 6.684 11.68 1 98.75 91 VAL B CA 1
ATOM 1732 C C . VAL B 1 91 ? -4.078 5.258 11.906 1 98.75 91 VAL B C 1
ATOM 1734 O O . VAL B 1 91 ? -3.852 4.676 12.969 1 98.75 91 VAL B O 1
ATOM 1737 N N . ILE B 1 92 ? -4.699 4.68 10.922 1 98.62 92 ILE B N 1
ATOM 1738 C CA . ILE B 1 92 ? -5.164 3.297 10.984 1 98.62 92 ILE B CA 1
ATOM 1739 C C . ILE B 1 92 ? -4.113 2.373 10.367 1 98.62 92 ILE B C 1
ATOM 1741 O O . ILE B 1 92 ? -3.781 1.334 10.945 1 98.62 92 ILE B O 1
ATOM 1745 N N . LYS B 1 93 ? -3.672 2.686 9.18 1 98.06 93 LYS B N 1
ATOM 1746 C CA . LYS B 1 93 ? -2.74 1.874 8.406 1 98.06 93 LYS B CA 1
ATOM 1747 C C . LYS B 1 93 ? -1.933 2.736 7.438 1 98.06 93 LYS B C 1
ATOM 1749 O O . LYS B 1 93 ? -2.402 3.787 6.992 1 98.06 93 LYS B O 1
ATOM 1754 N N . TRP B 1 94 ? -0.654 2.283 7.168 1 98.19 94 TRP B N 1
ATOM 1755 C CA . TRP B 1 94 ? 0.119 2.934 6.113 1 98.19 94 TRP B CA 1
ATOM 1756 C C . TRP B 1 94 ? 1.127 1.968 5.5 1 98.19 94 TRP B C 1
ATOM 1758 O O . TRP B 1 94 ? 1.485 0.961 6.117 1 98.19 94 TRP B O 1
ATOM 1768 N N . THR B 1 95 ? 1.402 2.172 4.277 1 96.38 95 THR B N 1
ATOM 1769 C CA . THR B 1 95 ? 2.457 1.463 3.564 1 96.38 95 THR B CA 1
ATOM 1770 C C . THR B 1 95 ? 3.236 2.416 2.664 1 96.38 95 THR B C 1
ATOM 1772 O O . THR B 1 95 ? 2.662 3.338 2.08 1 96.38 95 THR B O 1
ATOM 1775 N N . VAL B 1 96 ? 4.527 2.209 2.627 1 97.62 96 VAL B N 1
ATOM 1776 C CA . VAL B 1 96 ? 5.367 3.027 1.76 1 97.62 96 VAL B CA 1
ATOM 1777 C C . VAL B 1 96 ? 6.051 2.145 0.72 1 97.62 96 VAL B C 1
ATOM 1779 O O . VAL B 1 96 ? 6.613 1.1 1.056 1 97.62 96 VAL B O 1
ATOM 1782 N N . LEU B 1 97 ? 6.02 2.564 -0.516 1 95.06 97 LEU B N 1
ATOM 1783 C CA . LEU B 1 97 ? 6.727 1.92 -1.618 1 95.06 97 LEU B CA 1
ATOM 1784 C C . LEU B 1 97 ? 7.867 2.797 -2.121 1 95.06 97 LEU B C 1
ATOM 1786 O O . LEU B 1 97 ? 7.715 4.016 -2.236 1 95.06 97 LEU B O 1
ATOM 1790 N N . LYS B 1 98 ? 8.992 2.197 -2.328 1 94.81 98 LYS B N 1
ATOM 1791 C CA . LYS B 1 98 ? 10.07 2.908 -3.014 1 94.81 98 LYS B CA 1
ATOM 1792 C C . LYS B 1 98 ? 9.859 2.895 -4.527 1 94.81 98 LYS B C 1
ATOM 1794 O O . LYS B 1 98 ? 9.82 1.829 -5.145 1 94.81 98 LYS B O 1
ATOM 1799 N N . ARG B 1 99 ? 9.797 4.043 -5.121 1 92.75 99 ARG B N 1
ATOM 1800 C CA . ARG B 1 99 ? 9.43 4.129 -6.531 1 92.75 99 ARG B CA 1
ATOM 1801 C C . ARG B 1 99 ? 10.656 4.355 -7.406 1 92.75 99 ARG B C 1
ATOM 1803 O O . ARG B 1 99 ? 10.672 3.979 -8.578 1 92.75 99 ARG B O 1
ATOM 1810 N N . ALA B 1 100 ? 11.656 4.977 -6.895 1 91.94 100 ALA B N 1
ATOM 1811 C CA . ALA B 1 100 ? 12.898 5.227 -7.629 1 91.94 100 ALA B CA 1
ATOM 1812 C C . ALA B 1 100 ? 14.055 5.5 -6.676 1 91.94 100 ALA B C 1
ATOM 1814 O O . ALA B 1 100 ? 13.844 5.941 -5.543 1 91.94 100 ALA B O 1
ATOM 1815 N N . ASP B 1 101 ? 15.242 5.219 -7.078 1 89.38 101 ASP B N 1
ATOM 1816 C CA . ASP B 1 101 ? 16.438 5.469 -6.273 1 89.38 101 ASP B CA 1
ATOM 1817 C C . ASP B 1 101 ? 16.781 6.957 -6.258 1 89.38 101 ASP B C 1
ATOM 1819 O O . ASP B 1 101 ? 17.328 7.461 -5.273 1 89.38 101 ASP B O 1
ATOM 1823 N N . LYS B 1 102 ? 16.656 7.578 -7.348 1 80.19 102 LYS B N 1
ATOM 1824 C CA . LYS B 1 102 ? 16.859 9.023 -7.438 1 80.19 102 LYS B CA 1
ATOM 1825 C C . LYS B 1 102 ? 15.672 9.695 -8.109 1 80.19 102 LYS B C 1
ATOM 1827 O O . LYS B 1 102 ? 15.094 9.156 -9.055 1 80.19 102 LYS B O 1
ATOM 1832 N N . ALA B 1 103 ? 15.156 10.766 -7.484 1 61.34 103 ALA B N 1
ATOM 1833 C CA . ALA B 1 103 ? 14 11.508 -7.988 1 61.34 103 ALA B CA 1
ATOM 1834 C C . ALA B 1 103 ? 14.117 11.766 -9.484 1 61.34 103 ALA B C 1
ATOM 1836 O O . ALA B 1 103 ? 13.117 11.781 -10.203 1 61.34 103 ALA B O 1
ATOM 1837 N N . LYS B 1 104 ? 15.242 12.117 -10.062 1 56.19 104 LYS B N 1
ATOM 1838 C CA . LYS B 1 104 ? 15.406 12.539 -11.445 1 56.19 104 LYS B CA 1
ATOM 1839 C C . LYS B 1 104 ? 15.016 11.422 -12.414 1 56.19 104 LYS B C 1
ATOM 1841 O O . LYS B 1 104 ? 14.766 11.672 -13.594 1 56.19 104 LYS B O 1
ATOM 1846 N N . GLU B 1 105 ? 15.086 10.258 -12.07 1 52.88 105 GLU B N 1
ATOM 1847 C CA . GLU B 1 105 ? 14.836 9.188 -13.031 1 52.88 105 GLU B CA 1
ATOM 1848 C C . GLU B 1 105 ? 13.344 8.938 -13.203 1 52.88 105 GLU B C 1
ATOM 1850 O O . GLU B 1 105 ? 12.922 7.816 -13.492 1 52.88 105 GLU B O 1
ATOM 1855 N N . LEU B 1 106 ? 12.578 9.734 -12.758 1 47.12 106 LEU B N 1
ATOM 1856 C CA . LEU B 1 106 ? 11.141 9.547 -12.828 1 47.12 106 LEU B CA 1
ATOM 1857 C C . LEU B 1 106 ? 10.695 9.289 -14.266 1 47.12 106 LEU B C 1
ATOM 1859 O O . LEU B 1 106 ? 9.547 8.898 -14.508 1 47.12 106 LEU B O 1
ATOM 1863 N N . ALA B 1 107 ? 11.562 9.719 -15.242 1 43.94 107 ALA B N 1
ATOM 1864 C CA . ALA B 1 107 ? 11.016 9.758 -16.594 1 43.94 107 ALA B CA 1
ATOM 1865 C C . ALA B 1 107 ? 10.711 8.359 -17.109 1 43.94 107 ALA B C 1
ATOM 1867 O O . ALA B 1 107 ? 10.047 8.195 -18.141 1 43.94 107 ALA B O 1
ATOM 1868 N N . ALA B 1 108 ? 11.594 7.352 -16.766 1 42.59 108 ALA B N 1
ATOM 1869 C CA . ALA B 1 108 ? 11.359 6.18 -17.609 1 42.59 108 ALA B CA 1
ATOM 1870 C C . ALA B 1 108 ? 10.297 5.27 -17 1 42.59 108 ALA B C 1
ATOM 1872 O O . ALA B 1 108 ? 10.289 5.035 -15.781 1 42.59 108 ALA B O 1
ATOM 1873 N N . PRO B 1 109 ? 9.234 5.168 -17.656 1 39.72 109 PRO B N 1
ATOM 1874 C CA . PRO B 1 109 ? 8.172 4.293 -17.156 1 39.72 109 PRO B CA 1
ATOM 1875 C C . PRO B 1 109 ? 8.695 2.936 -16.688 1 39.72 109 PRO B C 1
ATOM 1877 O O . PRO B 1 109 ? 9.445 2.279 -17.422 1 39.72 109 PRO B O 1
ATOM 1880 N N . ARG B 1 110 ? 9.086 2.785 -15.508 1 43.91 110 ARG B N 1
ATOM 1881 C CA . ARG B 1 110 ? 9.625 1.524 -15.016 1 43.91 110 ARG B CA 1
ATOM 1882 C C . ARG B 1 110 ? 8.773 0.345 -15.461 1 43.91 110 ARG B C 1
ATOM 1884 O O . ARG B 1 110 ? 8.969 -0.782 -15 1 43.91 110 ARG B O 1
ATOM 1891 N N . HIS B 1 111 ? 7.508 0.549 -15.742 1 39.41 111 HIS B N 1
ATOM 1892 C CA . HIS B 1 111 ? 6.625 -0.611 -15.758 1 39.41 111 HIS B CA 1
ATOM 1893 C C . HIS B 1 111 ? 6.938 -1.531 -16.938 1 39.41 111 HIS B C 1
ATOM 1895 O O . HIS B 1 111 ? 6.625 -1.207 -18.078 1 39.41 111 HIS B O 1
ATOM 1901 N N . PRO B 1 112 ? 8.094 -2.119 -16.891 1 35.59 112 PRO B N 1
ATOM 1902 C CA . PRO B 1 112 ? 8.008 -3.066 -18 1 35.59 112 PRO B CA 1
ATOM 1903 C C . PRO B 1 112 ? 6.809 -4.004 -17.891 1 35.59 112 PRO B C 1
ATOM 1905 O O . PRO B 1 112 ? 6.473 -4.453 -16.797 1 35.59 112 PRO B O 1
ATOM 1908 N N . SER B 1 113 ? 5.805 -3.857 -18.609 1 35.81 113 SER B N 1
ATOM 1909 C CA . SER B 1 113 ? 4.695 -4.797 -18.734 1 35.81 113 SER B CA 1
ATOM 1910 C C . SER B 1 113 ? 5.199 -6.234 -18.859 1 35.81 113 SER B C 1
ATOM 1912 O O . SER B 1 113 ? 5.965 -6.555 -19.766 1 35.81 113 SER B O 1
ATOM 1914 N N . ILE B 1 114 ? 5.688 -6.863 -18 1 38.62 114 ILE B N 1
ATOM 1915 C CA . ILE B 1 114 ? 5.879 -8.281 -18.266 1 38.62 114 ILE B CA 1
ATOM 1916 C C . ILE B 1 114 ? 4.605 -8.875 -18.875 1 38.62 114 ILE B C 1
ATOM 1918 O O . ILE B 1 114 ? 3.51 -8.664 -18.344 1 38.62 114 ILE B O 1
ATOM 1922 N N . ASP B 1 115 ? 4.645 -9.203 -20.141 1 36.75 115 ASP B N 1
ATOM 1923 C CA . ASP B 1 115 ? 3.613 -9.984 -20.812 1 36.75 115 ASP B CA 1
ATOM 1924 C C . ASP B 1 115 ? 3.309 -11.273 -20.062 1 36.75 115 ASP B C 1
ATOM 1926 O O . ASP B 1 115 ? 4.07 -12.242 -20.141 1 36.75 115 ASP B O 1
ATOM 1930 N N . PHE B 1 116 ? 2.674 -11.227 -18.953 1 38 116 PHE B N 1
ATOM 1931 C CA . PHE B 1 116 ? 2.174 -12.438 -18.312 1 38 116 PHE B CA 1
ATOM 1932 C C . PHE B 1 116 ? 1.494 -13.336 -19.344 1 38 116 PHE B C 1
ATOM 1934 O O . PHE B 1 116 ? 0.949 -14.391 -18.984 1 38 116 PHE B O 1
ATOM 1941 N N . GLN B 1 117 ? 1.173 -12.914 -20.547 1 39.25 117 GLN B N 1
ATOM 1942 C CA . GLN B 1 117 ? 0.692 -13.852 -21.562 1 39.25 117 GLN B CA 1
ATOM 1943 C C . GLN B 1 117 ? 1.556 -15.109 -21.609 1 39.25 117 GLN B C 1
ATOM 1945 O O . GLN B 1 117 ? 1.058 -16.203 -21.875 1 39.25 117 GLN B O 1
ATOM 1950 N N . GLU B 1 118 ? 2.809 -15.016 -21.406 1 35.91 118 GLU B N 1
ATOM 1951 C CA . GLU B 1 118 ? 3.609 -16.234 -21.562 1 35.91 118 GLU B CA 1
ATOM 1952 C C . GLU B 1 118 ? 3.314 -17.234 -20.453 1 35.91 118 GLU B C 1
ATOM 1954 O O . GLU B 1 118 ? 3.75 -18.375 -20.516 1 35.91 118 GLU B O 1
ATOM 1959 N N . ILE B 1 119 ? 2.76 -16.891 -19.406 1 35.44 119 ILE B N 1
ATOM 1960 C CA . ILE B 1 119 ? 2.41 -17.938 -18.453 1 35.44 119 ILE B CA 1
ATOM 1961 C C . ILE B 1 119 ? 1.181 -18.703 -18.953 1 35.44 119 ILE B C 1
ATOM 1963 O O . ILE B 1 119 ? 1.088 -19.922 -18.797 1 35.44 119 ILE B O 1
ATOM 1967 N N . GLY B 1 120 ? 0.086 -18.094 -19.328 1 34.81 120 GLY B N 1
ATOM 1968 C CA . GLY B 1 120 ? -1.106 -18.859 -19.641 1 34.81 120 GLY B CA 1
ATOM 1969 C C . GLY B 1 120 ? -1.047 -19.531 -21 1 34.81 120 GLY B C 1
ATOM 1970 O O . GLY B 1 120 ? -2.059 -20.031 -21.5 1 34.81 120 GLY B O 1
ATOM 1971 N N . ALA B 1 121 ? -0.179 -19.156 -21.969 1 34 121 ALA B N 1
ATOM 1972 C CA . ALA B 1 121 ? -0.6 -19.844 -23.188 1 34 121 ALA B CA 1
ATOM 1973 C C . ALA B 1 121 ? -0.573 -21.359 -23 1 34 121 ALA B C 1
ATOM 1975 O O . ALA B 1 121 ? 0.477 -21.938 -22.703 1 34 121 ALA B O 1
ATOM 1976 N N . PRO B 1 122 ? -1.705 -21.906 -22.562 1 30.69 122 PRO B N 1
ATOM 1977 C CA . PRO B 1 122 ? -1.661 -23.359 -22.766 1 30.69 122 PRO B CA 1
ATOM 1978 C C . PRO B 1 122 ? -1.062 -23.734 -24.125 1 30.69 122 PRO B C 1
ATOM 1980 O O . PRO B 1 122 ? -1.205 -22.984 -25.094 1 30.69 122 PRO B O 1
ATOM 1983 N N . GLU B 1 123 ? 0.136 -24.125 -24.234 1 31.73 123 GLU B N 1
ATOM 1984 C CA . GLU B 1 123 ? 0.497 -24.828 -25.469 1 31.73 123 GLU B CA 1
ATOM 1985 C C . GLU B 1 123 ? -0.674 -25.641 -26 1 31.73 123 GLU B C 1
ATOM 1987 O O . GLU B 1 123 ? -1.199 -26.516 -25.312 1 31.73 123 GLU B O 1
ATOM 1992 N N . SER B 1 124 ? -1.543 -25.016 -26.734 1 31.02 124 SER B N 1
ATOM 1993 C CA . SER B 1 124 ? -2.375 -25.875 -27.578 1 31.02 124 SER B CA 1
ATOM 1994 C C . SER B 1 124 ? -1.532 -26.906 -28.312 1 31.02 124 SER B C 1
ATOM 1996 O O . SER B 1 124 ? -0.774 -26.562 -29.234 1 31.02 124 SER B O 1
ATOM 1998 N N . GLN B 1 125 ? -1.013 -27.922 -27.734 1 27.2 125 GLN B N 1
ATOM 1999 C CA . GLN B 1 125 ? -0.707 -29.125 -28.484 1 27.2 125 GLN B CA 1
ATOM 2000 C C . GLN B 1 125 ? -1.882 -29.531 -29.375 1 27.2 125 GLN B C 1
ATOM 2002 O O . GLN B 1 125 ? -2.963 -29.844 -28.875 1 27.2 125 GLN B O 1
ATOM 2007 N N . TYR B 1 126 ? -1.858 -29 -30.609 1 22.53 126 TYR B N 1
ATOM 2008 C CA . TYR B 1 126 ? -2.346 -29.859 -31.672 1 22.53 126 TYR B CA 1
ATOM 2009 C C . TYR B 1 126 ? -1.443 -31.078 -31.844 1 22.53 126 TYR B C 1
ATOM 2011 O O . TYR B 1 126 ? -0.24 -31 -31.578 1 22.53 126 TYR B O 1
#

InterPro domains:
  IPR000529 Small ribosomal subunit protein bS6 [PF01250] (4-98)
  IPR000529 Small ribosomal subunit protein bS6 [PTHR21011] (1-105)
  IPR014717 Translation elongation factor EF1B/small ribosomal subunit protein bS6 [G3DSA:3.30.70.60] (1-116)
  IPR035980 Small ribosomal subunit protein bS6 superfamily [SSF54995] (1-107)

Sequence (252 aa):
MPLYELFCIAVHNPVSSVNLRGIVNIVSTQVHQTGGVVRDLKNLGINMTLPQRIRRMRQYYSTGDHFTMTFDTSPIVLKRIHETLRSDPSVIKWTVLKRADKAKELAAPRHPSIDFQEIGAPESQYMPLYELFCIAVHNPVSSVNLRGIVNIVSTQVHQTGGVVRDLKNLGINMTLPQRIRRMRQYYSTGDHFTMTFDTSPIVLKRIHETLRSDPSVIKWTVLKRADKAKELAAPRHPSIDFQEIGAPESQY

Foldseek 3Di:
DFKKKKKFWFAADPPDCCGVVVLVVVLCCLQVVQPKFWDDKDWPDHQAADPDWADDPNDIDGTTTIMMIMMDDDPVSVVVSVVVLNPDPRTGDMDMDTDGPDPVVVPDPPPPPPCCVVVDDPPPPD/DFKKKKKFWFAADPPDCCGVVVLVVVLCCLQVVQPKFWDDKDWPDHQAADPDWADAPNDIDGTTTIMMIMMDHDPVSVVVSVVVLNPDPRTGDMDMDTDGPDPVVVPDPPPPPPCCVVVPPPPPPD

Organism: Cryptococcus deneoformans (strain JEC21 / ATCC MYA-565) (NCBI:txid214684)

Radius of gyration: 19.16 Å; Cα contacts (8 Å, |Δi|>4): 451; chains: 2; bounding box: 37×72×52 Å

Nearest PDB structures (foldseek):
  8d8k-assembly1_F  TM=8.028E-01  e=1.764E-09  Saccharomyces cerevisiae
  6z1p-assembly1_Bg  TM=7.109E-01  e=1.035E-07  Tetrahymena thermophila SB210
  9fia-assembly1_B6  TM=7.623E-01  e=2.866E-07  Toxoplasma gondii
  7pub-assembly1_CF  TM=6.996E-01  e=1.008E-06  Trypanosoma brucei brucei
  6hiv-assembly1_CF  TM=8.694E-01  e=1.785E-05  Trypanosoma brucei brucei